Protein AF-A0A3A5APW9-F1 (afdb_monomer_lite)

pLDDT: mean 85.16, std 12.18, range [41.09, 98.25]

Secondary structure (DSSP, 8-state):
--HHHHHHHHHHHHH--SGGGTHHHHTTS---PPBP--HHHHHHHHHHHHHHHHHHHH--HHHHHHH--HHHHHH-SSHHHHHHHHHHH-HHHHHHHHHHHSS-HHHHHHHHHHHHHHHHHHHHHHHHHTTPPP---PPPS-SSPSSS-B-TTSPBPPGGGS-GGG--TTBPPPPPS---------GGGSS---SS-SHHHHHHHHHHHHHHHHSSS--HHHHHHHHHHHH-HHHHHHTS-TTTHHHHHHHHHHH-STTT--SSPP-HHHHHHHHHHTTSEEE-TTSTT--EEE-TTHHHHHHTS-SS-HHHHHHHHHHHHHHHHHTT-GGGS-HHHHHHHHHHHHHHHHTT---

Foldseek 3Di:
DDPCLVLCLLVQLVPQAQCVVQVVQPVPPFGFFHWHDDPVVNLLSVLLVLLVVLCVPCPAFVCNVVVPDPVRCVQPVGSLSVLLVVLVVPVVQQVVCCVVPVGSVSSVSSSVSNVLQNVLVVQCVVCVVVVHHRDDDRDRPDVVDGHADADPVSHHDHPVPDDPVPDDPRGDDPPDPDDDDPPPPPVVVVPDQQPVNALQRLVLLLLLLLLQVVDDWAFLLLSVQLSVCLLDVVLLVLLDDPVCNVVLVVLVVQLDDNSHPDPDDDPSVSSVVVCVVVQQWDFDPVDLSRTIHGGPCVVVSSVVGRDSSNVSSVSSNSSSVSLVVCVVPVPPPPPVNVVSNVVSVVVCVVVVHDD

Radius of gyration: 37.2 Å; chains: 1; bounding box: 75×50×99 Å

Structure (mmCIF, N/CA/C/O backbone):
data_AF-A0A3A5APW9-F1
#
_entry.id   AF-A0A3A5APW9-F1
#
loop_
_atom_site.group_PDB
_atom_site.id
_atom_site.type_symbol
_atom_site.label_atom_id
_atom_site.label_alt_id
_atom_site.label_comp_id
_atom_site.label_asym_id
_atom_site.label_entity_id
_atom_site.label_seq_id
_atom_site.pdbx_PDB_ins_code
_atom_site.Cartn_x
_atom_site.Cartn_y
_atom_site.Cartn_z
_atom_site.occupancy
_atom_site.B_iso_or_equiv
_atom_site.auth_seq_id
_atom_site.auth_comp_id
_atom_site.auth_asym_id
_atom_site.auth_atom_id
_atom_site.pdbx_PDB_model_num
ATOM 1 N N . MET A 1 1 ? 8.559 8.684 -31.748 1.00 73.25 1 MET A N 1
ATOM 2 C CA . MET A 1 1 ? 8.177 8.313 -30.384 1.00 73.25 1 MET A CA 1
ATOM 3 C C . MET A 1 1 ? 9.389 8.502 -29.499 1.00 73.25 1 MET A C 1
ATOM 5 O O . MET A 1 1 ? 10.428 7.916 -29.794 1.00 73.25 1 MET A O 1
ATOM 9 N N . SER A 1 2 ? 9.288 9.387 -28.516 1.00 85.31 2 SER A N 1
ATOM 10 C CA . SER A 1 2 ? 10.307 9.591 -27.487 1.00 85.31 2 SER A CA 1
ATOM 11 C C . SER A 1 2 ? 10.282 8.444 -26.469 1.00 85.31 2 SER A C 1
ATOM 13 O O . SER A 1 2 ? 9.340 7.648 -26.428 1.00 85.31 2 SER A O 1
ATOM 15 N N . ILE A 1 3 ? 11.311 8.355 -25.623 1.00 87.56 3 ILE A N 1
ATOM 16 C CA . ILE A 1 3 ? 11.321 7.373 -24.533 1.00 87.56 3 ILE A CA 1
ATOM 17 C C . ILE A 1 3 ? 10.226 7.642 -23.497 1.00 87.56 3 ILE A C 1
ATOM 19 O O . ILE A 1 3 ? 9.647 6.711 -22.947 1.00 87.56 3 ILE A O 1
ATOM 23 N N . GLU A 1 4 ? 9.907 8.917 -23.275 1.00 88.62 4 GLU A N 1
ATOM 24 C CA . GLU A 1 4 ? 8.836 9.343 -22.380 1.00 88.62 4 GLU A CA 1
ATOM 25 C C . GLU A 1 4 ? 7.480 8.841 -22.879 1.00 88.62 4 GLU A C 1
ATOM 27 O O . GLU A 1 4 ? 6.765 8.188 -22.127 1.00 88.62 4 GLU A O 1
ATOM 32 N N . GLU A 1 5 ? 7.170 9.045 -24.162 1.00 86.75 5 GLU A N 1
ATOM 33 C CA . GLU A 1 5 ? 5.93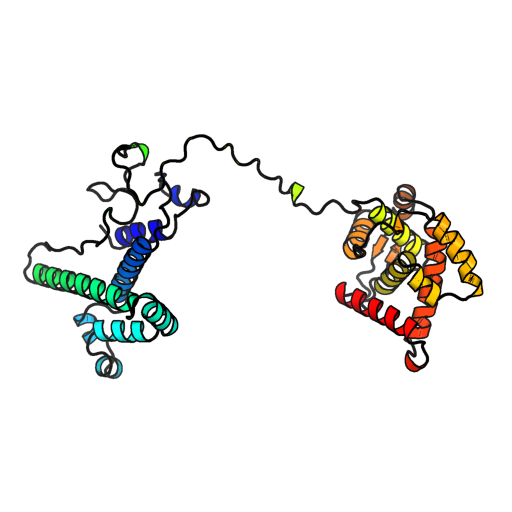8 8.554 -24.793 1.00 86.75 5 GLU A CA 1
ATOM 34 C C . GLU A 1 5 ? 5.848 7.018 -24.743 1.00 86.75 5 GLU A C 1
ATOM 36 O O . GLU A 1 5 ? 4.797 6.454 -24.426 1.00 86.75 5 GLU A O 1
ATOM 41 N N . TRP A 1 6 ? 6.967 6.330 -24.999 1.00 90.75 6 TRP A N 1
ATOM 42 C CA . TRP A 1 6 ? 7.041 4.866 -24.971 1.00 90.75 6 TRP A CA 1
ATOM 43 C C . TRP A 1 6 ? 6.805 4.290 -23.565 1.00 90.75 6 TRP A C 1
ATOM 45 O O . TRP A 1 6 ? 6.082 3.295 -23.417 1.00 90.75 6 TRP A O 1
ATOM 55 N N . CYS A 1 7 ? 7.382 4.922 -22.536 1.00 93.19 7 CYS A N 1
ATOM 56 C CA . CYS A 1 7 ? 7.172 4.574 -21.131 1.00 93.19 7 CYS A CA 1
ATOM 57 C C . CYS A 1 7 ? 5.752 4.920 -20.680 1.00 93.19 7 CYS A C 1
ATOM 59 O O . CYS A 1 7 ? 5.107 4.107 -20.018 1.00 93.19 7 CYS A O 1
ATOM 61 N N . PHE A 1 8 ? 5.248 6.096 -21.063 1.00 89.94 8 PHE A N 1
ATOM 62 C CA . PHE A 1 8 ? 3.918 6.573 -20.700 1.00 89.94 8 PHE A CA 1
ATOM 63 C C . PHE A 1 8 ? 2.839 5.578 -21.125 1.00 89.94 8 PHE A C 1
ATOM 65 O O . PHE A 1 8 ? 2.014 5.196 -20.297 1.00 89.94 8 PHE A O 1
ATOM 72 N N . ALA A 1 9 ? 2.881 5.089 -22.368 1.00 90.31 9 ALA A N 1
ATOM 73 C CA . ALA A 1 9 ? 1.918 4.112 -22.875 1.00 90.31 9 ALA A CA 1
ATOM 74 C C . ALA A 1 9 ? 1.864 2.831 -22.014 1.00 90.31 9 ALA A C 1
ATOM 76 O O . ALA A 1 9 ? 0.789 2.361 -21.641 1.00 90.31 9 ALA A O 1
ATOM 77 N N . ARG A 1 10 ? 3.032 2.302 -21.633 1.00 94.56 10 ARG A N 1
ATOM 78 C CA . ARG A 1 10 ? 3.179 1.068 -20.842 1.00 94.56 10 ARG A CA 1
ATOM 79 C C . ARG A 1 10 ? 2.783 1.247 -19.384 1.00 94.56 10 ARG A C 1
ATOM 81 O O . ARG A 1 10 ? 2.035 0.439 -18.842 1.00 94.56 10 ARG A O 1
ATOM 88 N N . VAL A 1 11 ? 3.274 2.306 -18.747 1.00 93.62 11 VAL A N 1
ATOM 89 C CA . VAL A 1 11 ? 2.984 2.602 -17.339 1.00 93.62 11 VAL A CA 1
ATOM 90 C C . VAL A 1 11 ? 1.506 2.930 -17.160 1.00 93.62 11 VAL A C 1
ATOM 92 O O . VAL A 1 11 ? 0.882 2.419 -16.233 1.00 93.62 11 VAL A O 1
ATOM 95 N N . THR A 1 12 ? 0.927 3.710 -18.073 1.00 90.50 12 THR A N 1
ATOM 96 C CA . THR A 1 12 ? -0.500 4.052 -18.043 1.00 90.50 12 THR A CA 1
ATOM 97 C C . THR A 1 12 ? -1.359 2.799 -18.118 1.00 90.50 12 THR A C 1
ATOM 99 O O . THR A 1 12 ? -2.262 2.640 -17.302 1.00 90.50 12 THR A O 1
ATOM 102 N N . GLU A 1 13 ? -1.035 1.859 -19.006 1.00 92.75 13 GLU A N 1
ATOM 103 C CA . GLU A 1 13 ? -1.742 0.581 -19.072 1.00 92.75 13 GLU A CA 1
ATOM 104 C C . GLU A 1 13 ? -1.571 -0.273 -17.802 1.00 92.75 13 GLU A C 1
ATOM 106 O O . GLU A 1 13 ? -2.507 -0.936 -17.346 1.00 92.75 13 GLU A O 1
ATOM 111 N N . LEU A 1 14 ? -0.392 -0.238 -17.176 1.00 94.38 14 LEU A N 1
ATOM 112 C CA . LEU A 1 14 ? -0.162 -0.971 -15.934 1.00 94.38 14 LEU A CA 1
ATOM 113 C C . LEU A 1 14 ? -0.922 -0.389 -14.734 1.00 94.38 14 LEU A C 1
ATOM 115 O O . LEU A 1 14 ? -1.278 -1.153 -13.830 1.00 94.38 14 LEU A O 1
ATOM 119 N N . VAL A 1 15 ? -1.151 0.923 -14.708 1.00 91.31 15 VAL A N 1
ATOM 120 C CA . VAL A 1 15 ? -1.722 1.642 -13.560 1.00 91.31 15 VAL A CA 1
ATOM 121 C C . VAL A 1 15 ? -3.230 1.844 -13.707 1.00 91.31 15 VAL A C 1
ATOM 123 O O . VAL A 1 15 ? -3.984 1.564 -12.775 1.00 91.31 15 VAL A O 1
ATOM 126 N N . PHE A 1 16 ? -3.694 2.295 -14.870 1.00 89.75 16 PHE A N 1
ATOM 127 C CA . PHE A 1 16 ? -5.075 2.720 -15.072 1.00 89.75 16 PHE A CA 1
ATOM 128 C C . PHE A 1 16 ? -5.990 1.539 -15.420 1.00 89.75 16 PHE A C 1
ATOM 130 O O . PHE A 1 16 ? -6.363 1.341 -16.569 1.00 89.75 16 PHE A O 1
ATOM 137 N N . THR A 1 17 ? -6.343 0.727 -14.422 1.00 89.44 17 THR A N 1
ATOM 138 C CA . THR A 1 17 ? -7.064 -0.550 -14.634 1.00 89.44 17 THR A CA 1
ATOM 139 C C . THR A 1 17 ? -8.537 -0.540 -14.228 1.00 89.44 17 THR A C 1
ATOM 141 O O . THR A 1 17 ? -9.247 -1.518 -14.447 1.00 89.44 17 THR A O 1
ATOM 144 N N . ALA A 1 18 ? -9.027 0.561 -13.658 1.00 86.25 18 ALA A N 1
ATOM 145 C CA . ALA A 1 18 ? -10.414 0.673 -13.228 1.00 86.25 18 ALA A CA 1
ATOM 146 C C . ALA A 1 18 ? -10.928 2.124 -13.279 1.00 86.25 18 ALA A C 1
ATOM 148 O O . ALA A 1 18 ? -10.161 3.087 -13.282 1.00 86.25 18 ALA A O 1
ATOM 149 N N . TRP A 1 19 ? -12.254 2.268 -13.375 1.00 79.38 19 TRP A N 1
ATOM 150 C CA . TRP A 1 19 ? -12.946 3.552 -13.565 1.00 79.38 19 TRP A CA 1
ATOM 151 C C . TRP A 1 19 ? -12.954 4.443 -12.316 1.00 79.38 19 TRP A C 1
ATOM 153 O O . TRP A 1 19 ? -13.210 5.632 -12.402 1.00 79.38 19 TRP A O 1
ATOM 163 N N . ASP A 1 20 ? -12.697 3.900 -11.137 1.00 74.38 20 ASP A N 1
ATOM 164 C CA . ASP A 1 20 ? -12.470 4.664 -9.905 1.00 74.38 20 ASP A CA 1
ATOM 165 C C . ASP A 1 20 ? -11.191 5.523 -9.965 1.00 74.38 20 ASP A C 1
ATOM 167 O O . ASP A 1 20 ? -11.086 6.527 -9.259 1.00 74.38 20 ASP A O 1
ATOM 171 N N . HIS A 1 21 ? -10.271 5.211 -10.882 1.00 68.12 21 HIS A N 1
ATOM 172 C CA . HIS A 1 21 ? -9.102 6.029 -11.204 1.00 68.12 21 HIS A CA 1
ATOM 173 C C . HIS A 1 21 ? -9.353 7.078 -12.299 1.00 68.12 21 HIS A C 1
ATOM 175 O O . HIS A 1 21 ? -8.393 7.638 -12.811 1.00 68.12 21 HIS A O 1
ATOM 181 N N . ASP A 1 22 ? -10.602 7.387 -12.667 1.00 64.88 22 ASP A N 1
ATOM 182 C CA . ASP A 1 22 ? -10.930 8.228 -13.836 1.00 64.88 22 ASP A CA 1
ATOM 183 C C . ASP A 1 22 ? -10.228 9.597 -13.857 1.00 64.88 22 ASP A C 1
ATOM 185 O O . ASP A 1 22 ? -9.842 10.085 -14.912 1.00 64.88 22 ASP A O 1
ATOM 189 N N . ARG A 1 23 ? -9.933 10.199 -12.696 1.00 66.31 23 ARG A N 1
ATOM 190 C CA . ARG A 1 23 ? -9.143 11.448 -12.639 1.00 66.31 23 ARG A CA 1
ATOM 191 C C . ARG A 1 23 ? -7.757 11.323 -13.290 1.00 66.31 23 ARG A C 1
ATOM 193 O O . ARG A 1 23 ? -7.228 12.323 -13.755 1.00 66.31 23 ARG A O 1
ATOM 200 N N . PHE A 1 24 ? -7.199 10.116 -13.348 1.00 64.75 24 PHE A N 1
ATOM 201 C CA . PHE A 1 24 ? -5.917 9.802 -13.978 1.00 64.75 24 PHE A CA 1
ATOM 202 C C . PHE A 1 24 ? -5.948 9.948 -15.509 1.00 64.75 24 PHE A C 1
ATOM 204 O O . PHE A 1 24 ? -4.916 10.228 -16.106 1.00 64.75 24 PHE A O 1
ATOM 211 N N . SER A 1 25 ? -7.115 9.796 -16.147 1.00 65.00 25 SER A N 1
ATOM 212 C CA . SER A 1 25 ? -7.286 9.975 -17.599 1.00 65.00 25 SER A CA 1
ATOM 213 C C . SER A 1 25 ? -7.627 11.418 -17.996 1.00 65.00 25 SER A C 1
ATOM 215 O O . SER A 1 25 ? -7.669 11.731 -19.178 1.00 65.00 25 SER A O 1
ATOM 217 N N . HIS A 1 26 ? -7.883 12.311 -17.033 1.00 61.22 26 HIS A N 1
ATOM 218 C CA . HIS A 1 26 ? -8.349 13.679 -17.300 1.00 61.22 26 HIS A CA 1
ATOM 219 C C . HIS A 1 26 ? -7.226 14.729 -17.360 1.00 61.22 26 HIS A C 1
ATOM 221 O O . HIS A 1 26 ? -7.456 15.833 -17.867 1.00 61.22 26 HIS A O 1
ATOM 227 N N . ASP A 1 27 ? -6.017 14.401 -16.896 1.00 50.06 27 ASP A N 1
ATOM 228 C CA . ASP A 1 27 ? -4.835 15.263 -17.025 1.00 50.06 27 ASP A CA 1
ATOM 229 C C . ASP A 1 27 ? -4.338 15.245 -18.483 1.00 50.06 27 ASP A C 1
ATOM 231 O O . ASP A 1 27 ? -3.489 14.448 -18.872 1.00 50.06 27 ASP A O 1
ATOM 235 N N . GLY A 1 28 ? -4.920 16.107 -19.324 1.00 49.28 28 GLY A N 1
ATOM 236 C CA . GLY A 1 28 ? -4.526 16.258 -20.734 1.00 49.28 28 GLY A CA 1
ATOM 237 C C . GLY A 1 28 ? -5.663 16.506 -21.729 1.00 49.28 28 GLY A C 1
ATOM 238 O O . GLY A 1 28 ? -5.397 16.656 -22.917 1.00 49.28 28 GLY A O 1
ATOM 239 N N . GLY A 1 29 ? -6.923 16.570 -21.279 1.00 52.12 29 GLY A N 1
ATOM 240 C CA . GLY A 1 29 ? -8.072 16.928 -22.129 1.00 52.12 29 GLY A CA 1
ATOM 241 C C . GLY A 1 29 ? -8.637 15.797 -22.999 1.00 52.12 29 GLY A C 1
ATOM 242 O O . GLY A 1 29 ? -9.650 16.000 -23.662 1.00 52.12 29 GLY A O 1
ATOM 243 N N . ASN A 1 30 ? -8.045 14.604 -22.949 1.00 57.06 30 ASN A N 1
ATOM 244 C CA . ASN A 1 30 ? -8.506 13.414 -23.658 1.00 57.06 30 ASN A CA 1
ATOM 245 C C . ASN A 1 30 ? -8.886 12.345 -22.627 1.00 57.06 30 ASN A C 1
ATOM 247 O O . ASN A 1 30 ? -8.004 11.782 -22.003 1.00 57.06 30 ASN A O 1
ATOM 251 N N . SER A 1 31 ? -10.176 12.054 -22.443 1.00 69.44 31 SER A N 1
ATOM 252 C CA . SER A 1 31 ? -10.615 10.945 -21.582 1.00 69.44 31 SER A CA 1
ATOM 253 C C . SER A 1 31 ? -10.621 9.640 -22.384 1.00 69.44 31 SER A C 1
ATOM 255 O O . SER A 1 31 ? -11.221 9.566 -23.461 1.00 69.44 31 SER A O 1
ATOM 257 N N . TRP A 1 32 ? -9.956 8.607 -21.869 1.00 76.06 32 TRP A N 1
ATOM 258 C CA . TRP A 1 32 ? -10.000 7.241 -22.400 1.00 76.06 32 TRP A CA 1
ATOM 259 C C . TRP A 1 32 ? -10.376 6.242 -21.291 1.00 76.06 32 TRP A C 1
ATOM 261 O O . TRP A 1 32 ? -10.183 6.550 -20.113 1.00 76.06 32 TRP A O 1
ATOM 271 N N . PRO A 1 33 ? -10.924 5.056 -21.627 1.00 85.69 33 PRO A N 1
ATOM 272 C CA . PRO A 1 33 ? -11.315 4.052 -20.636 1.00 85.69 33 PRO A CA 1
ATOM 273 C C . PRO A 1 33 ? -10.115 3.383 -19.953 1.00 85.69 33 PRO A C 1
ATOM 275 O O . PRO A 1 33 ? -9.021 3.358 -20.526 1.00 85.69 33 PRO A O 1
ATOM 278 N N . PRO A 1 34 ? -10.315 2.785 -18.766 1.00 90.00 34 PRO A N 1
ATOM 279 C CA . PRO A 1 34 ? -9.298 1.971 -18.121 1.00 90.00 34 PRO A CA 1
ATOM 280 C C . PRO A 1 34 ? -8.965 0.718 -18.933 1.00 90.00 34 PRO A C 1
ATOM 282 O O . PRO A 1 34 ? -9.760 0.228 -19.740 1.00 90.00 34 PRO A O 1
ATOM 285 N N . PHE A 1 35 ? -7.791 0.164 -18.667 1.00 91.88 35 PHE A N 1
ATOM 286 C CA . PHE A 1 35 ? -7.285 -1.056 -19.277 1.00 91.88 35 PHE A CA 1
ATOM 287 C C . PHE A 1 35 ? -7.769 -2.296 -18.530 1.00 91.88 35 PHE A C 1
ATOM 289 O O . PHE A 1 35 ? -7.847 -2.316 -17.304 1.00 91.88 35 PHE A O 1
ATOM 296 N N . VAL A 1 36 ? -8.072 -3.353 -19.278 1.00 92.12 36 VAL A N 1
ATOM 297 C CA . VAL A 1 36 ? -8.483 -4.642 -18.723 1.00 92.12 36 VAL A CA 1
ATOM 298 C C . VAL A 1 36 ? -7.298 -5.290 -18.013 1.00 92.12 36 VAL A C 1
ATOM 300 O O . VAL A 1 36 ? -6.187 -5.354 -18.543 1.00 92.12 36 VAL A O 1
ATOM 303 N N . TRP A 1 37 ? -7.532 -5.819 -16.812 1.00 94.19 37 TRP A N 1
ATOM 304 C CA . TRP A 1 37 ? -6.516 -6.598 -16.113 1.00 94.19 37 TRP A CA 1
ATOM 305 C C . TRP A 1 37 ? -6.253 -7.935 -16.822 1.00 94.19 37 TRP A C 1
ATOM 307 O O . TRP A 1 37 ? -7.052 -8.866 -16.734 1.00 94.19 37 TRP A O 1
ATOM 317 N N . ASP A 1 38 ? -5.091 -8.046 -17.465 1.00 95.31 38 ASP A N 1
ATOM 318 C CA . ASP A 1 38 ? -4.595 -9.270 -18.100 1.00 95.31 38 ASP A CA 1
ATOM 319 C C . ASP A 1 38 ? -3.192 -9.609 -17.569 1.00 95.31 38 ASP A C 1
ATOM 321 O O . ASP A 1 38 ? -2.237 -8.850 -17.736 1.00 95.31 38 ASP A O 1
ATOM 325 N N . GLY A 1 39 ? -3.055 -10.757 -16.901 1.00 95.25 39 GLY A N 1
ATOM 326 C CA . GLY A 1 39 ? -1.801 -11.154 -16.258 1.00 95.25 39 GLY A CA 1
ATOM 327 C C . GLY A 1 39 ? -0.641 -11.403 -17.229 1.00 95.25 39 GLY A C 1
ATOM 328 O O . GLY A 1 39 ? 0.499 -11.062 -16.905 1.00 95.25 39 GLY A O 1
ATOM 329 N N . GLU A 1 40 ? -0.912 -11.967 -18.406 1.00 94.75 40 GLU A N 1
ATOM 330 C CA . GLU A 1 40 ? 0.110 -12.307 -19.401 1.00 94.75 40 GLU A CA 1
ATOM 331 C C . GLU A 1 40 ? 0.569 -11.059 -20.154 1.00 94.75 40 GLU A C 1
ATOM 333 O O . GLU A 1 40 ? 1.770 -10.797 -20.270 1.00 94.75 40 GLU A O 1
ATOM 338 N N . ARG A 1 41 ? -0.381 -10.216 -20.560 1.00 96.31 41 ARG A N 1
ATOM 339 C CA . ARG A 1 41 ? -0.083 -8.924 -21.177 1.00 96.31 41 ARG A CA 1
ATOM 340 C C . ARG A 1 41 ? 0.729 -8.031 -20.244 1.00 96.31 41 ARG A C 1
ATOM 342 O O . ARG A 1 41 ? 1.770 -7.506 -20.632 1.00 96.31 41 ARG A O 1
ATOM 349 N N . ARG A 1 42 ? 0.322 -7.920 -18.976 1.00 96.88 42 ARG A N 1
ATOM 350 C CA . ARG A 1 42 ? 1.052 -7.142 -17.959 1.00 96.88 42 ARG A CA 1
ATOM 351 C C . ARG A 1 42 ? 2.427 -7.716 -17.639 1.00 96.88 42 ARG A C 1
ATOM 353 O O . ARG A 1 42 ? 3.317 -6.972 -17.231 1.00 96.88 42 ARG A O 1
ATOM 360 N N . PHE A 1 43 ? 2.606 -9.030 -17.748 1.00 96.94 43 PHE A N 1
ATOM 361 C CA . PHE A 1 43 ? 3.922 -9.651 -17.622 1.00 96.94 43 PHE A CA 1
ATOM 362 C C . PHE A 1 43 ? 4.859 -9.157 -18.730 1.00 96.94 43 PHE A C 1
ATOM 364 O O . PHE A 1 43 ? 5.937 -8.664 -18.411 1.00 96.94 43 PHE A O 1
ATOM 371 N N . LEU A 1 44 ? 4.418 -9.190 -19.991 1.00 97.62 44 LEU A N 1
ATOM 372 C CA . LEU A 1 44 ? 5.215 -8.704 -21.119 1.00 97.62 44 LEU A CA 1
ATOM 373 C C . LEU A 1 44 ? 5.496 -7.200 -21.031 1.00 97.62 44 LEU A C 1
ATOM 375 O O . LEU A 1 44 ? 6.641 -6.801 -21.204 1.00 97.62 44 LEU A O 1
ATOM 379 N N . ILE A 1 45 ? 4.503 -6.372 -20.682 1.00 97.75 45 ILE A N 1
ATOM 380 C CA . ILE A 1 45 ? 4.712 -4.920 -20.519 1.00 97.75 45 ILE A CA 1
ATOM 381 C C . ILE A 1 45 ? 5.790 -4.632 -19.467 1.00 97.75 45 ILE A C 1
ATOM 383 O O . ILE A 1 45 ? 6.653 -3.783 -19.682 1.00 97.75 45 ILE A O 1
ATOM 387 N N . ARG A 1 46 ? 5.760 -5.338 -18.329 1.00 97.88 46 ARG A N 1
ATOM 388 C CA . ARG A 1 46 ? 6.784 -5.184 -17.286 1.00 97.88 46 ARG A CA 1
ATOM 389 C C . ARG A 1 46 ? 8.150 -5.669 -17.754 1.00 97.88 46 ARG A C 1
ATOM 391 O O . ARG A 1 46 ? 9.119 -4.962 -17.528 1.00 97.88 46 ARG A O 1
ATOM 398 N N . ALA A 1 47 ? 8.215 -6.805 -18.448 1.00 97.94 47 ALA A N 1
ATOM 399 C CA . ALA A 1 47 ? 9.474 -7.315 -18.979 1.00 97.94 47 ALA A CA 1
ATOM 400 C C . ALA A 1 47 ? 10.108 -6.346 -19.994 1.00 97.94 47 ALA A C 1
ATOM 402 O O . ALA A 1 47 ? 11.315 -6.124 -19.949 1.00 97.94 47 ALA A O 1
ATOM 403 N N . GLU A 1 48 ? 9.299 -5.714 -20.855 1.00 97.88 48 GLU A N 1
ATOM 404 C CA . GLU A 1 48 ? 9.766 -4.658 -21.760 1.00 97.88 48 GLU A CA 1
ATOM 405 C C . GLU A 1 48 ? 10.298 -3.441 -21.002 1.00 97.88 48 GLU A C 1
ATOM 407 O O . GLU A 1 48 ? 11.364 -2.932 -21.342 1.00 97.88 48 GLU A O 1
ATOM 412 N N . LEU A 1 49 ? 9.577 -2.978 -19.974 1.00 98.12 49 LEU A N 1
ATOM 413 C CA . LEU A 1 49 ? 10.026 -1.865 -19.136 1.00 98.12 49 LEU A CA 1
ATOM 414 C C . LEU A 1 49 ? 11.344 -2.204 -18.433 1.00 98.12 49 LEU A C 1
ATOM 416 O O . LEU A 1 49 ? 12.287 -1.426 -18.535 1.00 98.12 49 L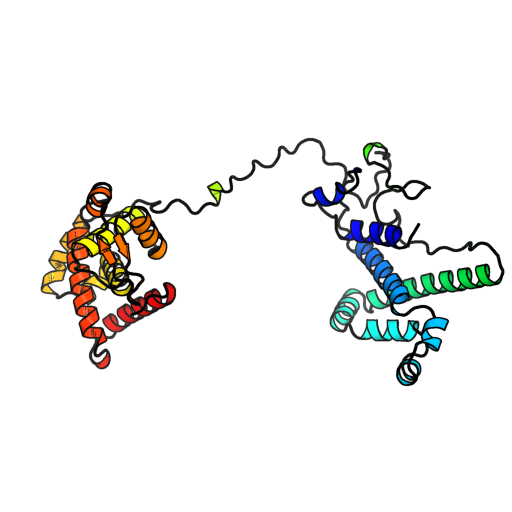EU A O 1
ATOM 420 N N . ASP A 1 50 ? 11.435 -3.355 -17.768 1.00 97.94 50 ASP A N 1
ATOM 421 C CA . ASP A 1 50 ? 12.640 -3.782 -17.051 1.00 97.94 50 ASP A CA 1
ATOM 422 C C . ASP A 1 50 ? 13.850 -3.849 -17.997 1.00 97.94 50 ASP A C 1
ATOM 424 O O . ASP A 1 50 ? 14.904 -3.287 -17.693 1.00 97.94 50 ASP A O 1
ATOM 428 N N . ALA A 1 51 ? 13.690 -4.453 -19.181 1.00 97.81 51 ALA A N 1
ATOM 429 C CA . ALA A 1 51 ? 14.731 -4.505 -20.209 1.00 97.81 51 ALA A CA 1
ATOM 430 C C . ALA A 1 51 ? 15.175 -3.105 -20.672 1.00 97.81 51 ALA A C 1
ATOM 432 O O . ALA A 1 51 ? 16.376 -2.824 -20.730 1.00 97.81 51 ALA A O 1
ATOM 433 N N . ALA A 1 52 ? 14.225 -2.205 -20.942 1.00 96.50 52 ALA A N 1
ATOM 434 C CA . ALA A 1 52 ? 14.529 -0.829 -21.327 1.00 96.50 52 ALA A CA 1
ATOM 435 C C . ALA A 1 52 ? 15.262 -0.073 -20.206 1.00 96.50 52 ALA A C 1
ATOM 437 O O . ALA A 1 52 ? 16.259 0.600 -20.463 1.00 96.50 52 ALA A O 1
ATOM 438 N N . PHE A 1 53 ? 14.828 -0.219 -18.951 1.00 97.31 53 PHE A N 1
ATOM 439 C CA . PHE A 1 53 ? 15.490 0.410 -17.808 1.00 97.31 53 PHE A CA 1
ATOM 440 C C . PHE A 1 53 ? 16.905 -0.127 -17.589 1.00 97.31 53 PHE A C 1
ATOM 442 O O . PHE A 1 53 ? 17.792 0.660 -17.263 1.00 97.31 53 PHE A O 1
ATOM 449 N N . PHE A 1 54 ? 17.168 -1.416 -17.821 1.00 97.56 54 PHE A N 1
ATOM 450 C CA . PHE A 1 54 ? 18.537 -1.935 -17.779 1.00 97.56 54 PHE A CA 1
ATOM 451 C C . PHE A 1 54 ? 19.451 -1.247 -18.798 1.00 97.56 54 PHE A C 1
ATOM 453 O O . PHE A 1 54 ? 20.566 -0.872 -18.437 1.00 97.56 54 PHE A O 1
ATOM 460 N N . HIS A 1 55 ? 18.981 -1.018 -20.028 1.00 95.69 55 HIS A N 1
ATOM 461 C CA . HIS A 1 55 ? 19.731 -0.242 -21.025 1.00 95.69 55 HIS A CA 1
ATOM 462 C C . HIS A 1 55 ? 19.969 1.202 -20.572 1.00 95.69 55 HIS A C 1
ATOM 464 O O . HIS A 1 55 ? 21.079 1.709 -20.705 1.00 95.69 55 HIS A O 1
ATOM 470 N N . LEU A 1 56 ? 18.967 1.852 -19.973 1.00 94.56 56 LEU A N 1
ATOM 471 C CA . LEU A 1 56 ? 19.107 3.228 -19.478 1.00 94.56 56 LEU A CA 1
ATOM 472 C C . LEU A 1 56 ? 20.072 3.360 -18.298 1.00 94.56 56 LEU A C 1
ATOM 474 O O . LEU A 1 56 ? 20.794 4.350 -18.209 1.00 94.56 56 LEU A O 1
ATOM 478 N N . TYR A 1 57 ? 20.072 2.394 -17.379 1.00 94.69 57 TYR A N 1
ATOM 479 C CA . TYR A 1 57 ? 20.904 2.454 -16.178 1.00 94.69 57 TYR A CA 1
ATOM 480 C C . TYR A 1 57 ? 22.334 1.982 -16.416 1.00 94.69 57 TYR A C 1
ATOM 482 O O . TYR A 1 57 ? 23.262 2.561 -15.852 1.00 94.69 57 TYR A O 1
ATOM 490 N N . LEU A 1 58 ? 22.516 0.919 -17.200 1.00 94.62 58 LEU A N 1
ATOM 491 C CA . LEU A 1 58 ? 23.831 0.319 -17.428 1.00 94.62 58 LEU A CA 1
ATOM 492 C C . LEU A 1 58 ? 24.528 0.901 -18.666 1.00 94.62 58 LEU A C 1
ATOM 494 O O . LEU A 1 58 ? 25.746 0.792 -18.776 1.00 94.62 58 LEU A O 1
ATOM 498 N N . GLY A 1 59 ? 23.785 1.559 -19.558 1.00 91.94 59 GLY A N 1
ATOM 499 C CA . GLY A 1 59 ? 24.313 2.103 -20.803 1.00 91.94 59 GLY A CA 1
ATOM 500 C C . GLY A 1 59 ? 24.649 1.019 -21.826 1.00 91.94 59 GLY A C 1
ATOM 501 O O . GLY A 1 59 ? 24.365 -0.170 -21.647 1.00 91.94 59 GLY A O 1
ATOM 502 N N . ASN A 1 60 ? 25.260 1.447 -22.929 1.00 89.88 60 ASN A N 1
ATOM 503 C CA . ASN A 1 60 ? 25.722 0.538 -23.978 1.00 89.88 60 ASN A CA 1
ATOM 504 C C . ASN A 1 60 ? 27.107 -0.059 -23.656 1.00 89.88 60 ASN A C 1
ATOM 506 O O . ASN A 1 60 ? 27.771 0.334 -22.696 1.00 89.88 60 ASN A O 1
ATOM 510 N N . GLU A 1 61 ? 27.567 -1.012 -24.472 1.00 89.88 61 GLU A N 1
ATOM 511 C CA . GLU A 1 61 ? 28.854 -1.681 -24.239 1.00 89.88 61 GLU A CA 1
ATOM 512 C C . GLU A 1 61 ? 30.041 -0.713 -24.199 1.00 89.88 61 GLU A C 1
ATOM 514 O O . GLU A 1 61 ? 30.929 -0.883 -23.366 1.00 89.88 61 GLU A O 1
ATOM 519 N N . GLN A 1 62 ? 30.057 0.313 -25.052 1.00 89.31 62 GLN A N 1
ATOM 520 C CA . GLN A 1 62 ? 31.142 1.291 -25.079 1.00 89.31 62 GLN A CA 1
ATOM 521 C C . GLN A 1 62 ? 31.182 2.096 -23.775 1.00 89.31 62 GLN A C 1
ATOM 523 O O . GLN A 1 62 ? 32.224 2.170 -23.125 1.00 89.31 62 GLN A O 1
ATOM 528 N N . GLU A 1 63 ? 30.044 2.647 -23.355 1.00 91.00 63 GLU A N 1
ATOM 529 C CA . GLU A 1 63 ? 29.945 3.402 -22.106 1.00 91.00 63 GLU A CA 1
ATOM 530 C C . GLU A 1 63 ? 30.281 2.544 -20.884 1.00 91.00 63 GLU A C 1
ATOM 532 O O . GLU A 1 63 ? 30.908 3.037 -19.944 1.00 91.00 63 GLU A O 1
ATOM 537 N N . TRP A 1 64 ? 29.904 1.262 -20.907 1.00 94.44 64 TRP A N 1
ATOM 538 C CA . TRP A 1 64 ? 30.236 0.299 -19.860 1.00 94.44 64 TRP A CA 1
ATOM 539 C C . TRP A 1 64 ? 31.749 0.106 -19.725 1.00 94.44 64 TRP A C 1
ATOM 541 O O . TRP A 1 64 ? 32.274 0.172 -18.613 1.00 94.44 64 TRP A O 1
ATOM 551 N N . GLN A 1 65 ? 32.464 -0.078 -20.843 1.00 93.56 65 GLN A N 1
ATOM 552 C CA . GLN A 1 65 ? 33.927 -0.215 -20.831 1.00 93.56 65 GLN A CA 1
ATOM 553 C C . GLN A 1 65 ? 34.633 1.079 -20.415 1.00 93.56 65 GLN A C 1
ATOM 555 O O . GLN A 1 65 ? 35.643 1.032 -19.717 1.00 93.56 65 GLN A O 1
ATOM 560 N N . GLU A 1 66 ? 34.121 2.234 -20.843 1.00 93.62 66 GLU A N 1
ATOM 561 C CA . GLU A 1 66 ? 34.733 3.533 -20.553 1.00 93.62 66 GLU A CA 1
ATOM 562 C C . GLU A 1 66 ? 34.545 3.961 -19.090 1.00 93.62 66 GLU A C 1
ATOM 564 O O . GLU A 1 66 ? 35.468 4.507 -18.482 1.00 93.62 66 GLU A O 1
ATOM 569 N N . LYS A 1 67 ? 33.355 3.730 -18.519 1.00 93.19 67 LYS A N 1
ATOM 570 C CA . LYS A 1 67 ? 32.983 4.198 -17.172 1.00 93.19 67 LYS A CA 1
ATOM 571 C C . LYS A 1 67 ? 33.186 3.133 -16.084 1.00 93.19 67 LYS A C 1
ATOM 573 O O . LYS A 1 67 ? 33.213 3.478 -14.901 1.00 93.19 67 LYS A O 1
ATOM 578 N N . GLY A 1 68 ? 33.306 1.855 -16.450 1.00 90.75 68 GLY A N 1
ATOM 579 C CA . GLY A 1 68 ? 33.417 0.733 -15.516 1.00 90.75 68 GLY A CA 1
ATOM 580 C C . GLY A 1 68 ? 34.747 0.692 -14.756 1.00 90.75 68 GLY A C 1
ATOM 581 O O . GLY A 1 68 ? 35.820 0.906 -15.321 1.00 90.75 68 GLY A O 1
ATOM 582 N N . SER A 1 69 ? 34.704 0.376 -13.456 1.00 93.94 69 SER A N 1
ATOM 583 C CA . SER A 1 69 ? 35.931 0.122 -12.689 1.00 93.94 69 SER A CA 1
ATOM 584 C C . SER A 1 69 ? 36.570 -1.210 -13.095 1.00 93.94 69 SER A C 1
ATOM 586 O O . SER A 1 69 ? 35.893 -2.123 -13.572 1.00 93.94 69 SER A O 1
ATOM 588 N N . LYS A 1 70 ? 37.879 -1.362 -12.859 1.00 94.12 70 LYS A N 1
ATOM 589 C CA . LYS A 1 70 ? 38.607 -2.601 -13.188 1.00 94.12 70 LYS A CA 1
ATOM 590 C C . LYS A 1 70 ? 38.009 -3.823 -12.494 1.00 94.12 70 LYS A C 1
ATOM 592 O O . LYS A 1 70 ? 37.952 -4.896 -13.082 1.00 94.12 70 LYS A O 1
ATOM 597 N N . GLU A 1 71 ? 37.562 -3.655 -11.254 1.00 94.50 71 GLU A N 1
ATOM 598 C CA . GLU A 1 71 ? 36.936 -4.712 -10.466 1.00 94.50 71 GLU A CA 1
ATOM 599 C C . GLU A 1 71 ? 35.569 -5.087 -11.043 1.00 94.50 71 GLU A C 1
ATOM 601 O O . GLU A 1 71 ? 35.284 -6.271 -11.194 1.00 94.50 71 GLU A O 1
ATOM 606 N N . LEU A 1 72 ? 34.744 -4.100 -11.414 1.00 93.75 72 LEU A N 1
ATOM 607 C CA . LEU A 1 72 ? 33.425 -4.341 -12.001 1.00 93.75 72 LEU A CA 1
ATOM 608 C C . LEU A 1 72 ? 33.543 -5.105 -13.323 1.00 93.75 72 LEU A C 1
ATOM 610 O O . LEU A 1 72 ? 32.869 -6.115 -13.506 1.00 93.75 72 LEU A O 1
ATOM 614 N N . LEU A 1 73 ? 34.438 -4.661 -14.209 1.00 95.00 73 LEU A N 1
ATOM 615 C CA . LEU A 1 73 ? 34.656 -5.272 -15.522 1.00 95.00 73 LEU A CA 1
ATOM 616 C C . LEU A 1 73 ? 35.246 -6.688 -15.427 1.00 95.00 73 LEU A C 1
ATOM 618 O O . LEU A 1 73 ? 34.992 -7.514 -16.300 1.00 95.00 73 LEU A O 1
ATOM 622 N N . ALA A 1 74 ? 35.994 -6.994 -14.361 1.00 95.12 74 ALA A N 1
ATOM 623 C CA . ALA A 1 74 ? 36.504 -8.343 -14.115 1.00 95.12 74 ALA A CA 1
ATOM 624 C C . ALA A 1 74 ? 35.385 -9.347 -13.787 1.00 95.12 74 ALA A C 1
ATOM 626 O O . ALA A 1 74 ? 35.483 -10.511 -14.174 1.00 95.12 74 ALA A O 1
ATOM 627 N N . TYR A 1 75 ? 34.331 -8.908 -13.089 1.00 94.25 75 TYR A N 1
ATOM 628 C CA . T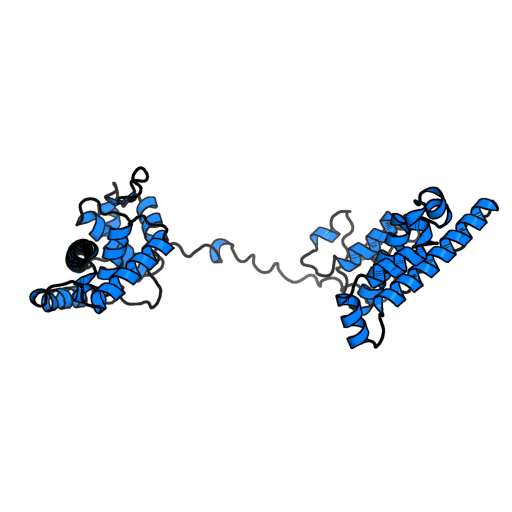YR A 1 75 ? 33.165 -9.745 -12.781 1.00 94.25 75 TYR A CA 1
ATOM 629 C C . TYR A 1 75 ? 32.103 -9.714 -13.885 1.00 94.25 75 TYR A C 1
ATOM 631 O O . TYR A 1 75 ? 31.468 -10.733 -14.149 1.00 94.25 75 TYR A O 1
ATOM 639 N N . PHE A 1 76 ? 31.920 -8.566 -14.539 1.00 96.69 76 PHE A N 1
ATOM 640 C CA . PHE A 1 76 ? 30.892 -8.344 -15.553 1.00 96.69 76 PHE A CA 1
ATOM 641 C C . PHE A 1 76 ? 31.519 -7.744 -16.816 1.00 96.69 76 PHE A C 1
ATOM 643 O O . PHE A 1 76 ? 31.556 -6.518 -16.974 1.00 96.69 76 PHE A O 1
ATOM 650 N N . PRO A 1 77 ? 31.994 -8.601 -17.741 1.00 94.31 77 PRO A N 1
ATOM 651 C CA . PRO A 1 77 ? 32.661 -8.146 -18.957 1.00 94.31 77 PRO A CA 1
ATOM 652 C C . PRO A 1 77 ? 31.784 -7.257 -19.842 1.00 94.31 77 PRO A C 1
ATOM 654 O O . PRO A 1 77 ? 32.310 -6.409 -20.552 1.00 94.31 77 PRO A O 1
ATOM 657 N N . THR A 1 78 ? 30.459 -7.431 -19.804 1.00 95.44 78 THR A N 1
ATOM 658 C CA . THR A 1 78 ? 29.493 -6.617 -20.560 1.00 95.44 78 THR A CA 1
ATOM 659 C C . THR A 1 78 ? 28.313 -6.226 -19.664 1.00 95.44 78 THR A C 1
ATOM 661 O O . THR A 1 78 ? 28.043 -6.939 -18.686 1.00 95.44 78 THR A O 1
ATOM 664 N N . PRO A 1 79 ? 27.561 -5.154 -19.989 1.00 95.81 79 PRO A N 1
ATOM 665 C CA . PRO A 1 79 ? 26.365 -4.788 -19.226 1.00 95.81 79 PRO A CA 1
ATOM 666 C C . PRO A 1 79 ? 25.348 -5.937 -19.190 1.00 95.81 79 PRO A C 1
ATOM 668 O O . PRO A 1 79 ? 24.747 -6.200 -18.152 1.00 95.81 79 PRO A O 1
ATOM 671 N N . ARG A 1 80 ? 25.247 -6.727 -20.268 1.00 96.44 80 ARG A N 1
ATOM 672 C CA . ARG A 1 80 ? 24.397 -7.923 -20.338 1.00 96.44 80 ARG A CA 1
ATOM 673 C C . ARG A 1 80 ? 24.718 -8.986 -19.273 1.00 96.44 80 ARG A C 1
ATOM 675 O O . ARG A 1 80 ? 23.794 -9.628 -18.769 1.00 96.44 80 ARG A O 1
ATOM 682 N N . HIS A 1 81 ? 25.990 -9.162 -18.897 1.00 97.31 81 HIS A N 1
ATOM 683 C CA . HIS A 1 81 ? 26.378 -10.056 -17.792 1.00 97.31 81 HIS A CA 1
ATOM 684 C C . HIS A 1 81 ? 25.937 -9.498 -16.434 1.00 97.31 81 HIS A C 1
ATOM 686 O O . HIS A 1 81 ? 25.520 -10.257 -15.559 1.00 97.31 81 HIS A O 1
ATOM 692 N N . ALA A 1 82 ? 25.996 -8.175 -16.260 1.00 96.69 82 ALA A N 1
ATOM 693 C CA . ALA A 1 82 ? 25.498 -7.529 -15.051 1.00 96.69 82 ALA A CA 1
ATOM 694 C C . ALA A 1 82 ? 23.974 -7.688 -14.921 1.00 96.69 82 ALA A C 1
ATOM 696 O O . ALA A 1 82 ? 23.506 -8.044 -13.842 1.00 96.69 82 ALA A O 1
ATOM 697 N N . VAL A 1 83 ? 23.207 -7.517 -16.009 1.00 97.38 83 VAL A N 1
ATOM 698 C CA . VAL A 1 83 ? 21.750 -7.775 -16.016 1.00 97.38 83 VAL A CA 1
ATOM 699 C C . VAL A 1 83 ? 21.450 -9.211 -15.595 1.00 97.38 83 VAL A C 1
ATOM 701 O O . VAL A 1 83 ? 20.597 -9.445 -14.740 1.00 97.38 83 VAL A O 1
ATOM 704 N N . GLU A 1 84 ? 22.178 -10.178 -16.155 1.00 97.31 84 GLU A N 1
ATOM 705 C CA . GLU A 1 84 ? 21.985 -11.587 -15.825 1.00 97.31 84 GLU A CA 1
ATOM 706 C C . GLU A 1 84 ? 22.184 -11.871 -14.336 1.00 97.31 84 GLU A C 1
ATOM 708 O O . GLU A 1 84 ? 21.334 -12.498 -13.697 1.00 97.31 84 GLU A O 1
ATOM 713 N N . TYR A 1 85 ? 23.281 -11.353 -13.787 1.00 96.56 85 TYR A N 1
ATOM 714 C CA . TYR A 1 85 ? 23.595 -11.474 -12.374 1.00 96.56 85 TYR A CA 1
ATOM 715 C C . TYR A 1 85 ? 22.546 -10.789 -11.492 1.00 96.56 85 TYR A C 1
ATOM 717 O O . TYR A 1 85 ? 22.109 -11.376 -10.503 1.00 96.56 85 TYR A O 1
ATOM 725 N N . ILE A 1 86 ? 22.100 -9.579 -11.854 1.00 96.94 86 ILE A N 1
ATOM 726 C CA . ILE A 1 86 ? 21.046 -8.856 -11.129 1.00 96.94 86 ILE A CA 1
ATOM 727 C C . ILE A 1 86 ? 19.770 -9.696 -11.088 1.00 96.94 86 ILE A C 1
ATOM 729 O O . ILE A 1 86 ? 19.214 -9.897 -10.006 1.00 96.94 86 ILE A O 1
ATOM 733 N N . MET A 1 87 ? 19.345 -10.253 -12.225 1.00 97.12 87 MET A N 1
ATOM 734 C CA . MET A 1 87 ? 18.179 -11.136 -12.274 1.00 97.12 87 MET A CA 1
ATOM 735 C C . MET A 1 87 ? 18.350 -12.355 -11.366 1.00 97.12 87 MET A C 1
ATOM 737 O O . MET A 1 87 ? 17.407 -12.761 -10.685 1.00 97.12 87 MET A O 1
ATOM 741 N N . ASP A 1 88 ? 19.563 -12.900 -11.280 1.00 95.81 88 ASP A N 1
ATOM 742 C CA . ASP A 1 88 ? 19.844 -14.052 -10.433 1.00 95.81 88 ASP A CA 1
ATOM 743 C C . ASP A 1 88 ? 19.733 -13.772 -8.925 1.00 95.81 88 ASP A C 1
ATOM 745 O O . ASP A 1 88 ? 19.532 -14.720 -8.154 1.00 95.81 88 ASP A O 1
ATOM 749 N N . THR A 1 89 ? 19.783 -12.503 -8.499 1.00 96.75 89 THR A N 1
ATOM 750 C CA . THR A 1 89 ? 19.623 -12.110 -7.088 1.00 96.75 89 THR A CA 1
ATOM 751 C C . THR A 1 89 ? 18.186 -12.244 -6.567 1.00 96.75 89 THR A C 1
ATOM 753 O O . THR A 1 89 ? 17.986 -12.416 -5.360 1.00 96.75 89 THR A O 1
ATOM 756 N N . PHE A 1 90 ? 17.174 -12.252 -7.444 1.00 95.19 90 PHE A N 1
ATOM 757 C CA . PHE A 1 90 ? 15.757 -12.326 -7.066 1.00 95.19 90 PHE A CA 1
ATOM 758 C C . PHE A 1 90 ? 15.299 -13.763 -6.760 1.00 95.19 90 PHE A C 1
ATOM 760 O O . PHE A 1 90 ? 14.472 -14.343 -7.464 1.00 95.19 90 PHE A O 1
ATOM 767 N N . ARG A 1 91 ? 15.815 -14.346 -5.670 1.00 95.50 91 ARG A N 1
ATOM 768 C CA . ARG A 1 91 ? 15.577 -15.757 -5.290 1.00 95.50 91 ARG A CA 1
ATOM 769 C C . ARG A 1 91 ? 14.098 -16.131 -5.166 1.00 95.50 91 ARG A C 1
ATOM 771 O O . ARG A 1 91 ? 13.675 -17.119 -5.748 1.00 95.50 91 ARG A O 1
ATOM 778 N N . VAL A 1 92 ? 13.301 -15.308 -4.481 1.00 96.81 92 VAL A N 1
ATOM 779 C CA . VAL A 1 92 ? 11.863 -15.579 -4.277 1.00 96.81 92 VAL A CA 1
ATOM 780 C C . VAL A 1 92 ? 11.092 -15.573 -5.599 1.00 96.81 92 VAL A C 1
ATOM 782 O O . VAL A 1 92 ? 10.165 -16.358 -5.780 1.00 96.81 92 VAL A O 1
ATOM 785 N 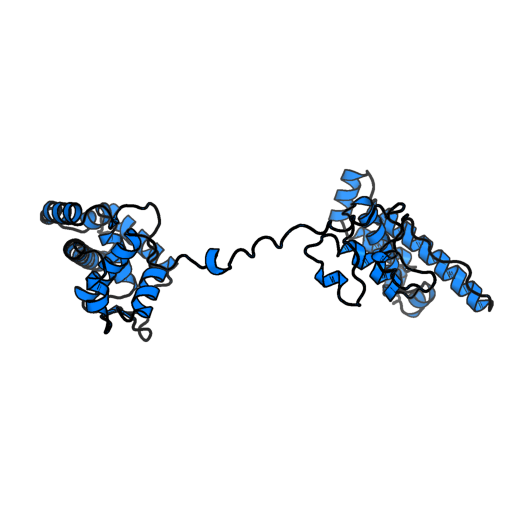N . LEU A 1 93 ? 11.456 -14.687 -6.530 1.00 94.81 93 LEU A N 1
ATOM 786 C CA . LEU A 1 93 ? 10.822 -14.636 -7.846 1.00 94.81 93 LEU A CA 1
ATOM 787 C C . LEU A 1 93 ? 11.207 -15.861 -8.683 1.00 94.81 93 LEU A C 1
ATOM 789 O O . LEU A 1 93 ? 10.329 -16.481 -9.275 1.00 94.81 93 LEU A O 1
ATOM 793 N N . ARG A 1 94 ? 12.490 -16.246 -8.659 1.00 94.94 94 ARG A N 1
ATOM 794 C CA . ARG A 1 94 ? 12.982 -17.469 -9.304 1.00 94.94 94 ARG A CA 1
ATOM 795 C C . ARG A 1 94 ? 12.228 -18.703 -8.816 1.00 94.94 94 ARG A C 1
ATOM 797 O O . ARG A 1 94 ? 11.689 -19.430 -9.638 1.00 94.94 94 ARG A O 1
ATOM 804 N N . GLU A 1 95 ? 12.159 -18.915 -7.503 1.00 96.12 95 GLU A N 1
ATOM 805 C CA . GLU A 1 95 ? 11.490 -20.082 -6.910 1.00 96.12 95 GLU A CA 1
ATOM 806 C C . GLU A 1 95 ? 10.015 -20.167 -7.332 1.00 96.12 95 GLU A C 1
ATOM 808 O O . GLU A 1 95 ? 9.516 -21.248 -7.644 1.00 96.12 95 GLU A O 1
ATOM 813 N N . ARG A 1 96 ? 9.315 -19.024 -7.392 1.00 95.94 96 ARG A N 1
ATOM 814 C CA . ARG A 1 96 ? 7.920 -18.958 -7.857 1.00 95.94 96 ARG A CA 1
ATOM 815 C C . ARG A 1 96 ? 7.779 -19.311 -9.335 1.00 95.94 96 ARG A C 1
ATOM 817 O O . ARG A 1 96 ? 6.883 -20.078 -9.682 1.00 95.94 96 ARG A O 1
ATOM 824 N N . ASP A 1 97 ? 8.644 -18.772 -10.189 1.00 96.12 97 ASP A N 1
ATOM 825 C CA . ASP A 1 97 ? 8.616 -19.052 -11.625 1.00 96.12 97 ASP A CA 1
ATOM 826 C C . ASP A 1 97 ? 8.990 -20.506 -11.928 1.00 96.12 97 ASP A C 1
ATOM 828 O O . ASP A 1 97 ? 8.324 -21.154 -12.729 1.00 96.12 97 ASP A O 1
ATOM 832 N N . GLU A 1 98 ? 10.005 -21.051 -11.260 1.00 96.69 98 GLU A N 1
ATOM 833 C CA . GLU A 1 98 ? 10.413 -22.449 -11.419 1.00 96.69 98 GLU A CA 1
ATOM 834 C C . GLU A 1 98 ? 9.319 -23.411 -10.944 1.00 96.69 98 GLU A C 1
ATOM 836 O O . GLU A 1 98 ? 9.050 -24.406 -11.616 1.00 96.69 98 GLU A O 1
ATOM 841 N N . ALA A 1 99 ? 8.620 -23.091 -9.851 1.00 96.81 99 ALA A N 1
ATOM 842 C CA . ALA A 1 99 ? 7.481 -23.883 -9.393 1.00 96.81 99 ALA A CA 1
ATOM 843 C C . ALA A 1 99 ? 6.298 -23.853 -10.380 1.00 96.81 99 ALA A C 1
ATOM 845 O O . ALA A 1 99 ? 5.607 -24.859 -10.536 1.00 96.81 99 ALA A O 1
ATOM 846 N N . ALA A 1 100 ? 6.053 -22.714 -11.039 1.00 95.25 100 ALA A N 1
ATOM 847 C CA . ALA A 1 100 ? 4.921 -22.535 -11.951 1.00 95.25 100 ALA A CA 1
ATOM 848 C C . ALA A 1 100 ? 5.204 -22.991 -13.396 1.00 95.25 100 ALA A C 1
ATOM 850 O O . ALA A 1 100 ? 4.308 -23.508 -14.062 1.00 95.25 100 ALA A O 1
ATOM 851 N N . TYR A 1 101 ? 6.430 -22.799 -13.891 1.00 94.69 101 TYR A N 1
ATOM 852 C CA . TYR A 1 101 ? 6.797 -22.944 -15.307 1.00 94.69 101 TYR A CA 1
ATOM 853 C C . TYR A 1 101 ? 8.009 -23.861 -15.542 1.00 94.69 101 TYR A C 1
ATOM 855 O O . TYR A 1 101 ? 8.408 -24.066 -16.690 1.00 94.69 101 TYR A O 1
ATOM 863 N N . GLY A 1 102 ? 8.631 -24.396 -14.486 1.00 95.62 102 GLY A N 1
ATOM 864 C CA . GLY A 1 102 ? 9.801 -25.279 -14.575 1.00 95.62 102 GLY A CA 1
ATOM 865 C C . GLY A 1 102 ? 11.120 -24.578 -14.919 1.00 95.62 102 GLY A C 1
ATOM 866 O O . GLY A 1 102 ? 12.146 -25.239 -15.044 1.00 95.62 102 GLY A O 1
ATOM 867 N N . HIS A 1 103 ? 11.109 -23.255 -15.089 1.00 96.00 103 HIS A N 1
ATOM 868 C CA . HIS A 1 103 ? 12.282 -22.428 -15.369 1.00 96.00 103 HIS A CA 1
ATOM 869 C C . HIS A 1 103 ? 12.022 -20.981 -14.930 1.00 96.00 103 HIS A C 1
ATOM 871 O O . HIS A 1 103 ? 10.874 -20.586 -14.725 1.00 96.00 103 HIS A O 1
ATOM 877 N N . PHE A 1 104 ? 13.076 -20.167 -14.829 1.00 96.88 104 PHE A N 1
ATOM 878 C CA . PHE A 1 104 ? 12.961 -18.756 -14.455 1.00 96.88 104 PHE A CA 1
ATOM 879 C C . PHE A 1 104 ? 12.428 -17.895 -15.623 1.00 96.88 104 PHE A C 1
ATOM 881 O O . PHE A 1 104 ? 13.172 -17.142 -16.256 1.00 96.88 104 PHE A O 1
ATOM 888 N N . LYS A 1 105 ? 11.125 -18.027 -15.910 1.00 96.62 105 LYS A N 1
ATOM 889 C CA . LYS A 1 105 ? 10.409 -17.387 -17.029 1.00 96.62 105 LYS A CA 1
ATOM 890 C C . LYS A 1 105 ? 10.637 -15.873 -17.102 1.00 96.62 105 LYS A C 1
ATOM 892 O O . LYS A 1 105 ? 10.884 -15.353 -18.186 1.00 96.62 105 LYS A O 1
ATOM 897 N N . THR A 1 106 ? 10.590 -15.164 -15.972 1.00 97.06 106 THR A N 1
ATOM 898 C CA . THR A 1 106 ? 10.777 -13.704 -15.928 1.00 97.06 106 THR A CA 1
ATOM 899 C C . THR A 1 106 ? 12.182 -13.297 -16.366 1.00 97.06 106 THR A C 1
ATOM 901 O O . THR A 1 106 ? 12.323 -12.412 -17.206 1.00 97.06 106 THR A O 1
ATOM 904 N N . LYS A 1 107 ? 13.222 -13.980 -15.861 1.00 97.75 107 LYS A N 1
ATOM 905 C CA . LYS A 1 107 ? 14.611 -13.761 -16.299 1.00 97.75 107 LYS A CA 1
ATOM 906 C C . LYS A 1 107 ? 14.748 -14.018 -17.795 1.00 97.75 107 LYS A C 1
ATOM 908 O O . LYS A 1 107 ? 15.295 -13.175 -18.491 1.00 97.75 107 LYS A O 1
ATOM 913 N N . ALA A 1 108 ? 14.233 -15.144 -18.287 1.00 97.81 108 ALA A N 1
ATOM 914 C CA . ALA A 1 108 ? 14.314 -15.475 -19.707 1.00 97.81 108 ALA A CA 1
ATOM 915 C C . ALA A 1 108 ? 13.673 -14.386 -20.586 1.00 97.81 108 ALA A C 1
ATOM 917 O O . ALA A 1 108 ? 14.328 -13.893 -21.496 1.00 97.81 108 ALA A O 1
ATOM 918 N N . ALA A 1 109 ? 12.451 -13.948 -20.260 1.00 97.81 109 ALA A N 1
ATOM 919 C CA . ALA A 1 109 ? 11.737 -12.931 -21.031 1.00 97.81 109 ALA A CA 1
ATOM 920 C C . ALA A 1 109 ? 12.440 -11.563 -21.027 1.00 97.81 109 ALA A C 1
ATOM 922 O O . ALA A 1 109 ? 12.568 -10.941 -22.077 1.00 97.81 109 ALA A O 1
ATOM 923 N N . ILE A 1 110 ? 12.916 -11.098 -19.864 1.00 98.25 110 ILE A N 1
ATOM 924 C CA . ILE A 1 110 ? 13.629 -9.814 -19.758 1.00 98.25 110 ILE A CA 1
ATOM 925 C C . ILE A 1 110 ? 14.927 -9.852 -20.561 1.00 98.25 110 ILE A C 1
ATOM 927 O O . ILE A 1 110 ? 15.224 -8.902 -21.274 1.00 98.25 110 ILE A O 1
ATOM 931 N N . LEU A 1 111 ? 15.698 -10.938 -20.455 1.00 98.25 111 LEU A N 1
ATOM 932 C CA . LEU A 1 111 ? 16.964 -11.066 -21.172 1.00 98.25 111 LEU A CA 1
ATOM 933 C C . LEU A 1 111 ? 16.758 -11.147 -22.686 1.00 98.25 111 LEU A C 1
ATOM 935 O O . LEU A 1 111 ? 17.495 -10.509 -23.424 1.00 98.25 111 LEU A O 1
ATOM 939 N N . GLU A 1 112 ? 15.734 -11.867 -23.139 1.00 98.06 112 GLU A N 1
ATOM 940 C CA . GLU A 1 112 ? 15.390 -11.964 -24.558 1.00 98.06 112 GLU A CA 1
ATOM 941 C C . GLU A 1 112 ? 15.014 -10.592 -25.143 1.00 98.06 112 GLU A C 1
ATOM 943 O O . GLU A 1 112 ? 15.568 -10.179 -26.159 1.00 98.06 112 GLU A O 1
ATOM 948 N N . ILE A 1 113 ? 14.146 -9.839 -24.457 1.00 98.12 113 ILE A N 1
ATOM 949 C CA . ILE A 1 113 ? 13.756 -8.485 -24.877 1.00 98.12 113 ILE A CA 1
ATOM 950 C C . ILE A 1 113 ? 14.943 -7.514 -24.789 1.00 98.12 113 ILE A C 1
ATOM 952 O O . ILE A 1 113 ? 15.123 -6.661 -25.658 1.00 98.12 113 ILE A O 1
ATOM 956 N N . TYR A 1 114 ? 15.777 -7.638 -23.754 1.00 97.62 114 TYR A N 1
ATOM 957 C CA . TYR A 1 114 ? 16.994 -6.843 -23.618 1.00 97.62 114 TYR A CA 1
ATOM 958 C C . TYR A 1 114 ? 17.930 -7.066 -24.809 1.00 97.62 114 TYR A C 1
ATOM 960 O O . TYR A 1 114 ? 18.448 -6.090 -25.354 1.00 97.62 114 TYR A O 1
ATOM 968 N N . ASP A 1 115 ? 18.120 -8.321 -25.222 1.00 96.75 115 ASP A N 1
ATOM 969 C CA . ASP A 1 115 ? 18.980 -8.698 -26.344 1.00 96.75 115 ASP A CA 1
ATOM 970 C C . ASP A 1 115 ? 18.395 -8.195 -27.685 1.00 96.75 115 ASP A C 1
ATOM 972 O O . ASP A 1 115 ? 19.136 -7.676 -28.523 1.00 96.75 115 ASP A O 1
ATOM 976 N N . GLU A 1 116 ? 17.068 -8.232 -27.866 1.00 96.19 116 GLU A N 1
ATOM 977 C CA . GLU A 1 116 ? 16.381 -7.613 -29.016 1.00 96.19 116 GLU A CA 1
ATOM 978 C C . GLU A 1 116 ? 16.612 -6.096 -29.078 1.00 96.19 116 GLU A C 1
ATOM 980 O O . GLU A 1 116 ? 16.980 -5.559 -30.124 1.00 96.19 116 GLU A O 1
ATOM 985 N N . MET A 1 117 ? 16.446 -5.393 -27.954 1.00 95.31 117 MET A N 1
ATOM 986 C CA . MET A 1 117 ? 16.719 -3.955 -27.876 1.00 95.31 117 MET A CA 1
ATOM 987 C C . MET A 1 117 ? 18.200 -3.646 -28.130 1.00 95.31 117 MET A C 1
ATOM 989 O O . MET A 1 117 ? 18.510 -2.692 -28.843 1.00 95.31 117 MET A O 1
ATOM 993 N N . ALA A 1 118 ? 19.115 -4.468 -27.602 1.00 94.19 118 ALA A N 1
ATOM 994 C CA . ALA A 1 118 ? 20.553 -4.317 -27.811 1.00 94.19 118 ALA A CA 1
ATOM 995 C C . ALA A 1 118 ? 20.920 -4.423 -29.298 1.00 94.19 118 ALA A C 1
ATOM 997 O O . ALA A 1 118 ? 21.702 -3.614 -29.798 1.00 94.19 118 ALA A O 1
ATOM 998 N N . HIS A 1 119 ? 20.320 -5.377 -30.016 1.00 93.06 119 HIS A N 1
ATOM 999 C CA . HIS A 1 119 ? 20.524 -5.539 -31.453 1.00 93.06 119 HIS A CA 1
ATOM 1000 C C . HIS A 1 119 ? 20.117 -4.280 -32.229 1.00 93.06 119 HIS A C 1
ATOM 1002 O O . HIS A 1 119 ? 20.899 -3.777 -33.034 1.00 93.06 119 HIS A O 1
ATOM 1008 N N . VAL A 1 120 ? 18.934 -3.726 -31.939 1.00 93.06 120 VAL A N 1
ATOM 1009 C CA . VAL A 1 120 ? 18.452 -2.487 -32.575 1.00 93.06 120 VAL A CA 1
ATOM 1010 C C . VAL A 1 120 ? 19.392 -1.314 -32.286 1.00 93.06 120 VAL A C 1
ATOM 1012 O O . VAL A 1 120 ? 19.757 -0.587 -33.204 1.00 93.06 120 VAL A O 1
ATOM 1015 N N . ILE A 1 121 ? 19.848 -1.161 -31.038 1.00 90.19 121 ILE A N 1
ATOM 1016 C CA . ILE A 1 121 ? 20.784 -0.092 -30.648 1.00 90.19 121 ILE A CA 1
ATOM 1017 C C . ILE A 1 121 ? 22.097 -0.186 -31.442 1.00 90.19 121 ILE A C 1
ATOM 1019 O O . ILE A 1 121 ? 22.611 0.832 -31.910 1.00 90.19 121 ILE A O 1
ATOM 1023 N N . VAL A 1 122 ? 22.643 -1.394 -31.615 1.00 90.19 122 VAL A N 1
ATOM 1024 C CA . VAL A 1 122 ? 23.884 -1.612 -32.377 1.00 90.19 122 VAL A CA 1
ATOM 1025 C C . VAL A 1 122 ? 23.687 -1.317 -33.865 1.00 90.19 122 VAL A C 1
ATOM 1027 O O . VAL A 1 122 ? 24.539 -0.667 -34.476 1.00 90.19 122 VAL A O 1
ATOM 1030 N N . GLU A 1 123 ? 22.578 -1.762 -34.459 1.00 89.94 123 GLU A N 1
ATOM 1031 C CA . GLU A 1 123 ? 22.264 -1.473 -35.862 1.00 89.94 123 GLU A CA 1
ATOM 1032 C C . GLU A 1 123 ? 22.085 0.025 -36.118 1.00 89.94 123 GLU A C 1
ATOM 1034 O O . GLU A 1 123 ? 22.616 0.547 -37.104 1.00 89.94 123 GLU A O 1
ATOM 1039 N N . ASP A 1 124 ? 21.397 0.721 -35.215 1.00 87.88 124 ASP A N 1
ATOM 1040 C CA . ASP A 1 124 ? 21.172 2.161 -35.298 1.00 87.88 124 ASP A CA 1
ATOM 1041 C C . ASP A 1 124 ? 22.491 2.933 -35.180 1.00 87.88 124 ASP A C 1
ATOM 1043 O O . ASP A 1 124 ? 22.776 3.796 -36.017 1.00 87.88 124 ASP A O 1
ATOM 1047 N N . ALA A 1 125 ? 23.357 2.563 -34.230 1.00 86.94 125 ALA A N 1
ATOM 1048 C CA . ALA A 1 125 ? 24.691 3.148 -34.092 1.00 86.94 125 ALA A CA 1
ATOM 1049 C C . ALA A 1 125 ? 25.561 2.908 -35.342 1.00 86.94 125 ALA A C 1
ATOM 1051 O O . ALA A 1 125 ? 26.269 3.807 -35.807 1.00 86.94 125 ALA A O 1
ATOM 1052 N N . ALA A 1 126 ? 25.489 1.714 -35.940 1.00 87.56 126 ALA A N 1
ATOM 1053 C CA . ALA A 1 126 ? 26.204 1.393 -37.174 1.00 87.56 126 ALA A CA 1
ATOM 1054 C C . ALA A 1 126 ? 25.653 2.159 -38.391 1.00 87.56 126 ALA A C 1
ATOM 1056 O O . ALA A 1 126 ? 26.418 2.566 -39.275 1.00 87.56 126 ALA A O 1
ATOM 1057 N N . ALA A 1 127 ? 24.336 2.369 -38.461 1.00 88.81 127 ALA A N 1
ATOM 1058 C CA . ALA A 1 127 ? 23.707 3.190 -39.488 1.00 88.81 127 ALA A CA 1
ATOM 1059 C C . ALA A 1 127 ? 24.141 4.656 -39.360 1.00 88.81 127 ALA A C 1
ATOM 1061 O O . ALA A 1 127 ? 24.555 5.249 -40.359 1.00 88.81 127 ALA A O 1
ATOM 1062 N N . GLU A 1 128 ? 24.142 5.204 -38.145 1.00 86.62 128 GLU A N 1
ATOM 1063 C CA . GLU A 1 128 ? 24.570 6.574 -37.861 1.00 86.62 128 GLU A CA 1
ATOM 1064 C C . GLU A 1 128 ? 26.054 6.793 -38.189 1.00 86.62 128 GLU A C 1
ATOM 1066 O O . GLU A 1 128 ? 26.397 7.736 -38.910 1.00 86.62 128 GLU A O 1
ATOM 1071 N N . ALA A 1 129 ? 26.933 5.870 -37.779 1.00 87.56 129 ALA A N 1
ATOM 1072 C CA . ALA A 1 129 ? 28.352 5.894 -38.141 1.00 87.56 129 ALA A CA 1
ATOM 1073 C C . ALA A 1 129 ? 28.563 5.857 -39.668 1.00 87.56 129 ALA A C 1
ATOM 1075 O O . ALA A 1 129 ? 29.466 6.507 -40.202 1.00 87.56 129 ALA A O 1
ATOM 1076 N N . ALA A 1 130 ? 27.689 5.149 -40.389 1.00 91.19 130 ALA A N 1
ATOM 1077 C CA . ALA A 1 130 ? 27.662 5.101 -41.849 1.00 91.19 130 ALA A CA 1
ATOM 1078 C C . ALA A 1 130 ? 26.890 6.268 -42.505 1.00 91.19 130 ALA A C 1
ATOM 1080 O O . ALA A 1 130 ? 26.742 6.273 -43.729 1.00 91.19 130 ALA A O 1
ATOM 1081 N N . ARG A 1 131 ? 26.393 7.244 -41.728 1.00 87.56 131 ARG A N 1
ATOM 1082 C CA . ARG A 1 131 ? 25.540 8.367 -42.173 1.00 87.56 131 ARG A CA 1
ATOM 1083 C C . ARG A 1 131 ? 24.294 7.924 -42.951 1.00 87.56 131 ARG A C 1
ATOM 1085 O O . ARG A 1 131 ? 23.850 8.607 -43.876 1.00 87.56 131 ARG A O 1
ATOM 1092 N N . ARG A 1 132 ? 23.741 6.767 -42.595 1.00 88.12 132 ARG A N 1
ATOM 1093 C CA . ARG A 1 132 ? 22.465 6.245 -43.096 1.00 88.12 132 ARG A CA 1
ATOM 1094 C C . ARG A 1 132 ? 21.368 6.523 -42.076 1.00 88.12 132 ARG A C 1
ATOM 1096 O O . ARG A 1 132 ? 21.638 6.667 -40.889 1.00 88.12 132 ARG A O 1
ATOM 1103 N N . GLN A 1 133 ? 20.127 6.600 -42.547 1.00 78.31 133 GLN A N 1
ATOM 1104 C CA . GLN A 1 133 ? 18.989 6.689 -41.638 1.00 78.31 133 GLN A CA 1
ATOM 1105 C C . GLN A 1 133 ? 18.805 5.347 -40.910 1.00 78.31 133 GLN A C 1
ATOM 1107 O O . GLN A 1 133 ? 18.826 4.310 -41.583 1.00 78.31 133 GLN A O 1
ATOM 1112 N N . PRO A 1 134 ? 18.620 5.361 -39.578 1.00 81.06 134 PRO A N 1
ATOM 1113 C CA . PRO A 1 134 ? 18.228 4.179 -38.822 1.00 81.06 134 PRO A CA 1
ATOM 1114 C C . PRO A 1 134 ? 16.913 3.624 -39.373 1.00 81.06 134 PRO A C 1
ATOM 1116 O O . PRO A 1 134 ? 15.940 4.367 -39.536 1.00 81.06 134 PRO A O 1
ATOM 1119 N N . ALA A 1 135 ? 16.905 2.340 -39.723 1.00 77.69 135 ALA A N 1
ATOM 1120 C CA . ALA A 1 135 ? 15.756 1.680 -40.342 1.00 77.69 135 ALA A CA 1
ATOM 1121 C C . ALA A 1 135 ? 15.068 0.686 -39.398 1.00 77.69 135 ALA A C 1
ATOM 1123 O O . ALA A 1 135 ? 13.893 0.382 -39.598 1.00 77.69 135 ALA A O 1
ATOM 1124 N N . THR A 1 136 ? 15.780 0.203 -38.380 1.00 82.75 136 THR A N 1
ATOM 1125 C CA . THR A 1 136 ? 15.283 -0.800 -37.442 1.00 82.75 136 THR A CA 1
ATOM 1126 C C . THR A 1 136 ? 14.713 -0.107 -36.207 1.00 82.75 136 THR A C 1
ATOM 1128 O O . THR A 1 136 ? 15.202 0.929 -35.771 1.00 82.75 136 THR A O 1
ATOM 1131 N N . ARG A 1 137 ? 13.632 -0.646 -35.643 1.00 86.50 137 ARG A N 1
ATOM 1132 C CA . ARG A 1 137 ? 13.086 -0.217 -34.350 1.00 86.50 137 ARG A CA 1
ATOM 1133 C C . ARG A 1 137 ? 12.699 -1.450 -33.558 1.00 86.50 137 ARG A C 1
ATOM 1135 O O . ARG A 1 137 ? 12.288 -2.443 -34.149 1.00 86.50 137 ARG A O 1
ATOM 1142 N N . TYR A 1 138 ? 12.796 -1.372 -32.234 1.00 90.25 138 TYR A N 1
ATOM 1143 C CA . TYR A 1 138 ? 12.247 -2.422 -31.384 1.00 90.25 138 TYR A CA 1
ATOM 1144 C C . TYR A 1 138 ? 10.724 -2.478 -31.567 1.00 90.25 138 TYR A C 1
ATOM 1146 O O . TYR A 1 138 ? 10.032 -1.470 -31.381 1.00 90.25 138 TYR A O 1
ATOM 1154 N N . GLU A 1 139 ? 10.214 -3.651 -31.927 1.00 90.06 139 GLU A N 1
ATOM 1155 C CA . GLU A 1 139 ? 8.786 -3.915 -32.075 1.00 90.06 139 GLU A CA 1
ATOM 1156 C C . GLU A 1 139 ? 8.273 -4.671 -30.852 1.00 90.06 139 GLU A C 1
ATOM 1158 O O . GLU A 1 139 ? 8.840 -5.674 -30.430 1.00 90.06 139 GLU A O 1
ATOM 1163 N N . THR A 1 140 ? 7.182 -4.178 -30.265 1.00 92.06 140 THR A N 1
ATOM 1164 C CA . THR A 1 140 ? 6.576 -4.841 -29.110 1.00 92.06 140 THR A CA 1
ATOM 1165 C C . THR A 1 140 ? 5.954 -6.173 -29.508 1.00 92.06 140 THR A C 1
ATOM 1167 O O . THR A 1 140 ? 5.309 -6.290 -30.550 1.00 92.06 140 THR A O 1
ATOM 1170 N N . ARG A 1 141 ? 6.067 -7.168 -28.626 1.00 93.31 141 ARG A N 1
ATOM 1171 C CA . ARG A 1 141 ? 5.433 -8.487 -28.803 1.00 93.31 141 ARG A CA 1
ATOM 1172 C C . ARG A 1 141 ? 3.910 -8.452 -28.616 1.00 93.31 141 ARG A C 1
ATOM 1174 O O . ARG A 1 141 ? 3.231 -9.457 -28.810 1.00 93.31 141 ARG A O 1
ATOM 1181 N N . LEU A 1 142 ? 3.371 -7.311 -28.190 1.00 93.19 142 LEU A N 1
ATOM 1182 C CA . LEU A 1 142 ? 1.971 -7.130 -27.834 1.00 93.19 142 LEU A CA 1
ATOM 1183 C C . LEU A 1 142 ? 1.151 -6.615 -29.018 1.00 93.19 142 LEU A C 1
ATOM 1185 O O . LEU A 1 142 ? 1.442 -5.567 -29.589 1.00 93.19 142 LEU A O 1
ATOM 1189 N N . ASN A 1 143 ? 0.065 -7.324 -29.328 1.00 90.12 143 ASN A N 1
ATOM 1190 C CA . ASN A 1 143 ? -0.936 -6.895 -30.298 1.00 90.12 143 ASN A CA 1
ATOM 1191 C C . ASN A 1 143 ? -2.330 -6.942 -29.653 1.00 90.12 143 ASN A C 1
ATOM 1193 O O . ASN A 1 143 ? -2.773 -8.032 -29.283 1.00 90.12 143 ASN A O 1
ATOM 1197 N N . PRO A 1 144 ? -3.029 -5.805 -29.501 1.00 90.56 144 PRO A N 1
ATOM 1198 C CA . PRO A 1 144 ? -2.624 -4.429 -29.853 1.00 90.56 144 PRO A CA 1
ATOM 1199 C C . PRO A 1 144 ? -1.434 -3.898 -29.019 1.00 90.56 144 PRO A C 1
ATOM 1201 O O . PRO A 1 144 ? -1.156 -4.454 -27.953 1.00 90.56 144 PRO A O 1
ATOM 1204 N N . PRO A 1 145 ? -0.723 -2.840 -29.462 1.00 92.12 145 PRO A N 1
ATOM 1205 C CA . PRO A 1 145 ? 0.405 -2.273 -28.714 1.00 92.12 145 PRO A CA 1
ATOM 1206 C C . PRO A 1 145 ? -0.025 -1.716 -27.342 1.00 92.12 145 PRO A C 1
ATOM 1208 O O . PRO A 1 145 ? -1.220 -1.487 -27.130 1.00 92.12 145 PRO A O 1
ATOM 1211 N N . PRO A 1 146 ? 0.912 -1.524 -26.392 1.00 93.31 146 PRO A N 1
ATOM 1212 C CA . PRO A 1 146 ? 0.601 -0.965 -25.080 1.00 93.31 146 PRO A CA 1
ATOM 1213 C C . PRO A 1 146 ? 0.012 0.445 -25.135 1.00 93.31 146 PRO A C 1
ATOM 1215 O O . PRO A 1 146 ? 0.408 1.252 -25.974 1.00 93.31 146 PRO A O 1
ATOM 1218 N N . GLY A 1 147 ? -0.859 0.755 -24.178 1.00 89.94 147 GLY A N 1
ATOM 1219 C CA . GLY A 1 147 ? -1.461 2.073 -24.010 1.00 89.94 147 GLY A CA 1
ATOM 1220 C C . GLY A 1 147 ? -2.680 2.322 -24.907 1.00 89.94 147 GLY A C 1
ATOM 1221 O O . GLY A 1 147 ? -3.197 1.398 -25.552 1.00 89.94 147 GLY A O 1
ATOM 1222 N N . PRO A 1 148 ? -3.201 3.563 -24.903 1.00 87.19 148 PRO A N 1
ATOM 1223 C CA . PRO A 1 148 ? -4.341 3.922 -25.731 1.00 87.19 148 PRO A CA 1
ATOM 1224 C C . PRO A 1 148 ? -3.919 4.021 -27.211 1.00 87.19 148 PRO A C 1
ATOM 1226 O O . PRO A 1 148 ? -2.769 4.355 -27.498 1.00 87.19 148 PRO A O 1
ATOM 1229 N N . PRO A 1 149 ? -4.834 3.768 -28.164 1.00 87.38 149 PRO A N 1
ATOM 1230 C CA . PRO A 1 149 ? -4.623 4.035 -29.581 1.00 87.38 149 PRO A CA 1
ATOM 1231 C C . PRO A 1 149 ? -4.056 5.437 -29.841 1.00 87.38 149 PRO A C 1
ATOM 1233 O O . PRO A 1 149 ? -4.605 6.437 -29.374 1.00 87.38 149 PRO A O 1
ATOM 1236 N N . MET A 1 150 ? -2.977 5.498 -30.619 1.00 84.25 150 MET A N 1
ATOM 1237 C CA . MET A 1 150 ? -2.319 6.737 -31.039 1.00 84.25 150 MET A CA 1
ATOM 1238 C C . MET A 1 150 ? -2.382 6.898 -32.561 1.00 84.25 150 MET A C 1
ATOM 1240 O O . MET A 1 150 ? -2.435 5.912 -33.299 1.00 84.25 150 MET A O 1
ATOM 1244 N N . ASP A 1 151 ? -2.385 8.144 -33.030 1.00 82.25 151 ASP A N 1
ATOM 1245 C CA . ASP A 1 151 ? -2.283 8.477 -34.448 1.00 82.25 151 ASP A CA 1
ATOM 1246 C C . ASP A 1 151 ? -0.837 8.320 -34.969 1.00 82.25 151 ASP A C 1
ATOM 1248 O O . ASP A 1 151 ? 0.101 8.021 -34.228 1.00 82.25 151 ASP A O 1
ATOM 1252 N N . ALA A 1 152 ? -0.631 8.538 -36.272 1.00 78.56 152 ALA A N 1
ATOM 1253 C CA . ALA A 1 152 ? 0.696 8.444 -36.890 1.00 78.56 152 ALA A CA 1
ATOM 1254 C C . ALA A 1 152 ? 1.702 9.493 -36.369 1.00 78.56 152 ALA A C 1
ATOM 1256 O O . ALA A 1 152 ? 2.907 9.334 -36.570 1.00 78.56 152 ALA A O 1
ATOM 1257 N N . ALA A 1 153 ? 1.221 10.559 -35.725 1.00 75.50 153 ALA A N 1
ATOM 1258 C CA . ALA A 1 153 ? 2.041 11.589 -35.104 1.00 75.50 153 ALA A CA 1
ATOM 1259 C C . ALA A 1 153 ? 2.360 11.282 -33.626 1.00 75.50 153 ALA A C 1
ATOM 1261 O O . ALA A 1 153 ? 3.168 11.994 -33.036 1.00 75.50 153 ALA A O 1
ATOM 1262 N N . GLY A 1 154 ? 1.799 10.209 -33.054 1.00 73.19 154 GLY A N 1
ATOM 1263 C CA . GLY A 1 154 ? 1.993 9.813 -31.658 1.00 73.19 154 GLY A CA 1
ATOM 1264 C C . GLY A 1 154 ? 1.018 10.471 -30.680 1.00 73.19 154 GLY A C 1
ATOM 1265 O O . GLY A 1 154 ? 1.187 10.327 -29.473 1.00 73.19 154 GLY A O 1
ATOM 1266 N N . ASN A 1 155 ? -0.010 11.173 -31.166 1.00 80.75 155 ASN A N 1
ATOM 1267 C CA . ASN A 1 155 ? -1.035 11.739 -30.295 1.00 80.75 155 ASN A CA 1
ATOM 1268 C C . ASN A 1 155 ? -2.073 10.677 -29.951 1.00 80.75 155 ASN A C 1
ATOM 1270 O O . ASN A 1 155 ? -2.483 9.894 -30.808 1.00 80.75 155 ASN A O 1
ATOM 1274 N N . ILE A 1 156 ? -2.550 10.690 -28.710 1.00 82.25 156 ILE A N 1
ATOM 1275 C CA . ILE A 1 156 ? -3.639 9.813 -28.277 1.00 82.25 156 ILE A CA 1
ATOM 1276 C C . ILE A 1 156 ? -4.897 10.167 -29.065 1.00 82.25 156 ILE A C 1
ATOM 1278 O O . ILE A 1 156 ? -5.337 11.318 -29.054 1.00 82.25 156 ILE A O 1
ATOM 1282 N N . ILE A 1 157 ? -5.481 9.171 -29.729 1.00 84.12 157 ILE A N 1
ATOM 1283 C CA . ILE A 1 157 ? -6.735 9.335 -30.456 1.00 84.12 157 ILE A CA 1
ATOM 1284 C C . ILE A 1 157 ? -7.847 9.481 -29.409 1.00 84.12 157 ILE A C 1
ATOM 1286 O O . ILE A 1 157 ? -7.993 8.592 -28.565 1.00 84.12 157 ILE A O 1
ATOM 1290 N N . PRO A 1 158 ? -8.652 10.553 -29.442 1.00 81.81 158 PRO A N 1
ATOM 1291 C CA . PRO A 1 158 ? -9.810 10.691 -28.567 1.00 81.81 158 PRO A CA 1
ATOM 1292 C C . PRO A 1 158 ? -10.794 9.520 -28.723 1.00 81.81 158 PRO A C 1
ATOM 1294 O O . PRO A 1 158 ? -11.036 9.039 -29.830 1.00 81.81 158 PRO A O 1
ATOM 1297 N N . MET A 1 159 ? -11.365 9.041 -27.612 1.00 80.62 159 MET A N 1
ATOM 1298 C CA . MET A 1 159 ? -12.222 7.842 -27.595 1.00 80.62 159 MET A CA 1
ATOM 1299 C C . MET A 1 159 ? -13.457 7.957 -28.512 1.00 80.62 159 MET A C 1
ATOM 1301 O O . MET A 1 159 ? -13.944 6.956 -29.038 1.00 80.62 159 MET A O 1
ATOM 1305 N N . ASP A 1 160 ? -13.981 9.166 -28.711 1.00 80.62 160 ASP A N 1
ATOM 1306 C CA . ASP A 1 160 ? -15.103 9.451 -29.616 1.00 80.62 160 ASP A CA 1
ATOM 1307 C C . ASP A 1 160 ? -14.775 9.174 -31.093 1.00 80.62 160 ASP A C 1
ATOM 1309 O O . ASP A 1 160 ? -15.684 8.928 -31.885 1.00 80.62 160 ASP A O 1
ATOM 1313 N N . GLN A 1 161 ? -13.490 9.141 -31.445 1.00 83.81 161 GLN A N 1
ATOM 1314 C CA . GLN A 1 161 ? -12.990 8.835 -32.785 1.00 83.81 161 GLN A CA 1
ATOM 1315 C C . GLN A 1 161 ? -12.637 7.350 -32.971 1.00 83.81 161 GLN A C 1
ATOM 1317 O O . GLN A 1 161 ? -12.208 6.954 -34.056 1.00 83.81 161 GLN A O 1
ATOM 1322 N N . TRP A 1 162 ? -12.798 6.507 -31.944 1.00 85.56 162 TRP A N 1
ATOM 1323 C CA . TRP A 1 162 ? -12.468 5.084 -32.041 1.00 85.56 162 TRP A CA 1
ATOM 1324 C C . TRP A 1 162 ? -13.557 4.300 -32.776 1.00 85.56 162 TRP A C 1
ATOM 1326 O O . TRP A 1 162 ? -14.756 4.473 -32.538 1.00 85.56 162 TRP A O 1
ATOM 1336 N N . ASP A 1 163 ? -13.133 3.364 -33.626 1.00 84.69 163 ASP A N 1
ATOM 1337 C CA . ASP A 1 163 ? -14.038 2.425 -34.284 1.00 84.69 163 ASP A CA 1
ATOM 1338 C C . ASP A 1 163 ? -14.613 1.433 -33.260 1.00 84.69 163 ASP A C 1
ATOM 1340 O O . ASP A 1 163 ? -13.925 0.537 -32.766 1.00 84.69 163 ASP A O 1
ATOM 1344 N N . ARG A 1 164 ? -15.910 1.571 -32.965 1.00 81.06 164 ARG A N 1
ATOM 1345 C CA . ARG A 1 164 ? -16.642 0.703 -32.029 1.00 81.06 164 ARG A CA 1
ATOM 1346 C C . ARG A 1 164 ? -16.663 -0.762 -32.464 1.00 81.06 164 ARG A C 1
ATOM 1348 O O . ARG A 1 164 ? -16.781 -1.631 -31.605 1.00 81.06 164 ARG A O 1
ATOM 1355 N N . ALA A 1 165 ? -16.541 -1.046 -33.761 1.00 82.69 165 ALA A N 1
ATOM 1356 C CA . ALA A 1 165 ? -16.482 -2.412 -34.275 1.00 82.69 165 ALA A CA 1
ATOM 1357 C C . ALA A 1 165 ? -15.089 -3.048 -34.118 1.00 82.69 165 ALA A C 1
ATOM 1359 O O . ALA A 1 165 ? -14.967 -4.270 -34.174 1.00 82.69 165 ALA A O 1
ATOM 1360 N N . LYS A 1 166 ? -14.043 -2.239 -33.904 1.00 84.69 166 LYS A N 1
ATOM 1361 C CA . LYS A 1 166 ? -12.649 -2.674 -33.716 1.00 84.69 166 LYS A CA 1
ATOM 1362 C C . LYS A 1 166 ? -12.116 -2.224 -32.359 1.00 84.69 166 LYS A C 1
ATOM 1364 O O . LYS A 1 166 ? -11.033 -1.650 -32.255 1.00 84.69 166 LYS A O 1
ATOM 1369 N N . TRP A 1 167 ? -12.902 -2.478 -31.319 1.00 85.06 167 TRP A N 1
ATOM 1370 C CA . TRP A 1 167 ? -12.532 -2.110 -29.961 1.00 85.06 167 TRP A CA 1
ATOM 1371 C C . TRP A 1 167 ? -11.293 -2.897 -29.491 1.00 85.06 167 TRP A C 1
ATOM 1373 O O . TRP A 1 167 ? -11.304 -4.130 -29.580 1.00 85.06 167 TRP A O 1
ATOM 1383 N N . PRO A 1 168 ? -10.232 -2.237 -28.987 1.00 88.19 168 PRO A N 1
ATOM 1384 C CA . PRO A 1 168 ? -9.057 -2.941 -28.484 1.00 88.19 168 PRO A CA 1
ATOM 1385 C C . PRO A 1 168 ? -9.411 -3.824 -27.282 1.00 88.19 168 PRO A C 1
ATOM 1387 O O . PRO A 1 168 ? -9.998 -3.357 -26.309 1.00 88.19 168 PRO A O 1
ATOM 1390 N N . SER A 1 169 ? -9.043 -5.105 -27.329 1.00 89.38 169 SER A N 1
ATOM 1391 C CA . SER A 1 169 ? -9.435 -6.093 -26.311 1.00 89.38 169 SER A CA 1
ATOM 1392 C C . SER A 1 169 ? -8.852 -5.826 -24.922 1.00 89.38 169 SER A C 1
ATOM 1394 O O . SER A 1 169 ? -9.385 -6.311 -23.930 1.00 89.38 169 SER A O 1
ATOM 1396 N N . HIS A 1 170 ? -7.758 -5.067 -24.844 1.00 91.81 170 HIS A N 1
ATOM 1397 C CA . HIS A 1 170 ? -7.093 -4.696 -23.597 1.00 91.81 170 HIS A CA 1
ATOM 1398 C C . HIS A 1 170 ? -7.674 -3.436 -22.948 1.00 91.81 170 HIS A C 1
ATOM 1400 O O . HIS A 1 170 ? -7.165 -3.008 -21.917 1.00 91.81 170 HIS A O 1
ATOM 1406 N N . ILE A 1 171 ? -8.720 -2.830 -23.520 1.00 91.06 171 ILE A N 1
ATOM 1407 C CA . ILE A 1 171 ? -9.346 -1.607 -23.005 1.00 91.06 171 ILE A CA 1
ATOM 1408 C C . ILE A 1 171 ? -10.802 -1.897 -22.659 1.00 91.06 171 ILE A C 1
ATOM 1410 O O . ILE A 1 171 ? -11.532 -2.496 -23.449 1.00 91.06 171 ILE A O 1
ATOM 1414 N N . HIS A 1 172 ? -11.251 -1.464 -21.481 1.00 88.38 172 HIS A N 1
ATOM 1415 C CA . HIS A 1 172 ? -12.645 -1.618 -21.086 1.00 88.38 172 HIS A CA 1
ATOM 1416 C C . HIS A 1 172 ? -13.571 -0.904 -22.078 1.00 88.38 172 HIS A C 1
ATOM 1418 O O . HIS A 1 172 ? -13.253 0.200 -22.523 1.00 88.38 172 HIS A O 1
ATOM 1424 N N . PRO A 1 173 ? -14.735 -1.489 -22.416 1.00 83.19 173 PRO A N 1
ATOM 1425 C CA . PRO A 1 173 ? -15.719 -0.784 -23.219 1.00 83.19 173 PRO A CA 1
ATOM 1426 C C . PRO A 1 173 ? -16.148 0.499 -22.494 1.00 83.19 173 PRO A C 1
ATOM 1428 O O . PRO A 1 173 ? -16.116 0.546 -21.257 1.00 83.19 173 PRO A O 1
ATOM 1431 N N . PRO A 1 174 ? -16.571 1.543 -23.226 1.00 76.94 174 PRO A N 1
ATOM 1432 C CA . PRO A 1 174 ? -16.987 2.790 -22.605 1.00 76.94 174 PRO A CA 1
ATOM 1433 C C . PRO A 1 174 ? -18.136 2.521 -21.653 1.00 76.94 174 PRO A C 1
ATOM 1435 O O . PRO A 1 174 ? -19.052 1.768 -21.987 1.00 76.94 174 PRO A O 1
ATOM 1438 N N . LYS A 1 175 ? -18.076 3.135 -20.473 1.00 70.50 175 LYS A N 1
ATOM 1439 C CA . LYS A 1 175 ? -19.146 3.036 -19.490 1.00 70.50 175 LYS A CA 1
ATOM 1440 C C . LYS A 1 175 ? -20.449 3.464 -20.171 1.00 70.50 175 LYS A C 1
ATOM 1442 O O . LYS A 1 175 ? -20.537 4.591 -20.662 1.00 70.50 175 LYS A O 1
ATOM 1447 N N . GLU A 1 176 ? -21.435 2.567 -20.251 1.00 57.75 176 GLU A N 1
ATOM 1448 C CA . GLU A 1 176 ? -22.791 2.965 -20.633 1.00 57.75 176 GLU A CA 1
ATOM 1449 C C . GLU A 1 176 ? -23.191 4.123 -19.715 1.00 57.75 176 GLU A C 1
ATOM 1451 O O . GLU A 1 176 ? -22.937 4.080 -18.507 1.00 57.75 176 GLU A O 1
ATOM 1456 N N . ALA A 1 177 ? -23.725 5.199 -20.291 1.00 56.12 177 ALA A N 1
ATOM 1457 C CA . ALA A 1 177 ? -24.090 6.404 -19.561 1.00 56.12 177 ALA A CA 1
ATOM 1458 C C . ALA A 1 177 ? -25.302 6.140 -18.650 1.00 56.12 177 ALA A C 1
ATOM 1460 O O . ALA A 1 177 ? -26.400 6.587 -18.949 1.00 56.12 177 ALA A O 1
ATOM 1461 N N . ALA A 1 178 ? -25.116 5.370 -17.576 1.00 50.41 178 ALA A N 1
ATOM 1462 C CA . ALA A 1 178 ? -26.032 5.194 -16.455 1.00 50.41 178 ALA A CA 1
ATOM 1463 C C . ALA A 1 178 ? -25.407 4.256 -15.409 1.00 50.41 178 ALA A C 1
ATOM 1465 O O . ALA A 1 178 ? -25.693 3.066 -15.348 1.00 50.41 178 ALA A O 1
ATOM 1466 N N . VAL A 1 179 ? -24.596 4.815 -14.519 1.00 42.72 179 VAL A N 1
ATOM 1467 C CA . VAL A 1 179 ? -24.784 4.521 -13.097 1.00 42.72 179 VAL A CA 1
ATOM 1468 C C . VAL A 1 179 ? -24.849 5.905 -12.484 1.00 42.72 179 VAL A C 1
ATOM 1470 O O . VAL A 1 179 ? -23.841 6.617 -12.506 1.00 42.72 179 VAL A O 1
ATOM 1473 N N . GLU A 1 180 ? -26.046 6.333 -12.061 1.00 46.75 180 GLU A N 1
ATOM 1474 C CA . GLU A 1 180 ? -26.177 7.448 -11.117 1.00 46.75 180 GLU A CA 1
ATOM 1475 C C . GLU A 1 180 ? -25.047 7.294 -10.105 1.00 46.75 180 GLU A C 1
ATOM 1477 O O . GLU A 1 180 ? -24.823 6.172 -9.643 1.00 46.75 180 GLU A O 1
ATOM 1482 N N . LYS A 1 181 ? -24.286 8.370 -9.834 1.00 41.09 181 LYS A N 1
ATOM 1483 C CA . LYS A 1 181 ? -23.335 8.401 -8.710 1.00 41.09 181 LYS A CA 1
ATOM 1484 C C . LYS A 1 181 ? -23.943 7.535 -7.601 1.00 41.09 181 LYS A C 1
ATOM 1486 O O . LYS A 1 181 ? -25.070 7.862 -7.223 1.00 41.09 181 LYS A O 1
ATOM 1491 N N . PRO A 1 182 ? -23.286 6.451 -7.134 1.00 44.91 182 PRO A N 1
ATOM 1492 C CA . PRO A 1 182 ? -23.757 5.785 -5.931 1.00 44.91 182 PRO A CA 1
ATOM 1493 C C . PRO A 1 182 ? -23.976 6.910 -4.937 1.00 44.91 182 PRO A C 1
ATOM 1495 O O . PRO A 1 182 ? -23.057 7.720 -4.769 1.00 44.91 182 PRO A O 1
ATOM 1498 N N . GLU A 1 183 ? -25.217 7.045 -4.463 1.00 50.84 183 GLU A N 1
ATOM 1499 C CA . GLU A 1 183 ? -25.640 8.111 -3.562 1.00 50.84 183 GLU A CA 1
ATOM 1500 C C . GLU A 1 183 ? -24.500 8.289 -2.565 1.00 50.84 183 GLU A C 1
ATOM 1502 O O . GLU A 1 183 ? -24.113 7.300 -1.937 1.00 50.84 183 GLU A O 1
ATOM 1507 N N . GLU A 1 184 ? -23.837 9.458 -2.581 1.00 47.62 184 GLU A N 1
ATOM 1508 C CA . GLU A 1 184 ? -22.661 9.695 -1.743 1.00 47.62 184 GLU A CA 1
ATOM 1509 C C . GLU A 1 184 ? -23.085 9.287 -0.347 1.00 47.62 184 GLU A C 1
ATOM 1511 O O . GLU A 1 184 ? -23.941 9.959 0.222 1.00 47.62 184 GLU A O 1
ATOM 1516 N N . VAL A 1 185 ? -22.579 8.148 0.148 1.00 48.53 185 VAL A N 1
ATOM 1517 C CA . VAL A 1 185 ? -22.957 7.672 1.472 1.00 48.53 185 VAL A CA 1
ATOM 1518 C C . VAL A 1 185 ? -22.554 8.819 2.374 1.00 48.53 185 VAL A C 1
ATOM 1520 O O . VAL A 1 185 ? -21.351 9.110 2.432 1.00 48.53 185 VAL A O 1
ATOM 1523 N N . PRO A 1 186 ? -23.513 9.543 2.982 1.00 52.88 186 PRO A N 1
ATOM 1524 C CA . PRO A 1 186 ? -23.169 10.756 3.682 1.00 52.88 186 PRO A CA 1
ATOM 1525 C C . PRO A 1 186 ? -22.120 10.363 4.706 1.00 52.88 186 PRO A C 1
ATOM 1527 O O . PRO A 1 186 ? -22.309 9.387 5.433 1.00 52.88 186 PRO A O 1
ATOM 1530 N N . LEU A 1 187 ? -20.994 11.074 4.766 1.00 50.53 187 LEU A N 1
ATOM 1531 C CA . LEU A 1 187 ? -19.988 10.837 5.808 1.00 50.53 187 LEU A CA 1
ATOM 1532 C C . LEU A 1 187 ? -20.628 10.897 7.210 1.00 50.53 187 LEU A C 1
ATOM 1534 O O . LEU A 1 187 ? -20.098 10.326 8.154 1.00 50.53 187 LEU A O 1
ATOM 1538 N N . GLU A 1 188 ? -21.805 11.519 7.320 1.00 53.22 188 GLU A N 1
ATOM 1539 C CA . GLU A 1 188 ? -22.721 11.502 8.461 1.00 53.22 188 GLU A CA 1
ATOM 1540 C C . GLU A 1 188 ? -23.217 10.098 8.862 1.00 53.22 188 GLU A C 1
ATOM 1542 O O . GLU A 1 188 ? -23.393 9.855 10.049 1.00 53.22 188 GLU A O 1
ATOM 1547 N N . GLN A 1 189 ? -23.399 9.154 7.929 1.00 50.25 189 GLN A N 1
ATOM 1548 C CA . GLN A 1 189 ? -23.719 7.749 8.237 1.00 50.25 189 GLN A CA 1
ATOM 1549 C C . GLN A 1 189 ? -22.528 7.000 8.859 1.00 50.25 189 GLN A C 1
ATOM 1551 O O . GLN A 1 189 ? -22.727 6.009 9.557 1.00 50.25 189 GLN A O 1
ATOM 1556 N N . PHE A 1 190 ? -21.301 7.488 8.635 1.00 48.97 190 PHE A N 1
ATOM 1557 C CA . PHE A 1 190 ? -20.076 7.008 9.285 1.00 48.97 190 PHE A CA 1
ATOM 1558 C C . PHE A 1 190 ? -19.625 7.896 10.453 1.00 48.97 190 PHE A C 1
ATOM 1560 O O . PHE A 1 190 ? -18.667 7.552 11.151 1.00 48.97 190 PHE A O 1
ATOM 1567 N N . ALA A 1 191 ? -20.290 9.030 10.694 1.00 51.41 191 ALA A N 1
ATOM 1568 C CA . ALA A 1 191 ? -20.068 9.809 11.897 1.00 51.41 191 ALA A CA 1
ATOM 1569 C C . ALA A 1 191 ? -20.521 8.956 13.083 1.00 51.41 191 ALA A C 1
ATOM 1571 O O . ALA A 1 191 ? -21.626 8.413 13.078 1.00 51.41 191 ALA A O 1
ATOM 1572 N N . ALA A 1 192 ? -19.651 8.812 14.087 1.00 57.44 192 ALA A N 1
ATOM 1573 C CA . ALA A 1 192 ? -19.979 8.104 15.316 1.00 57.44 192 ALA A CA 1
ATOM 1574 C C . ALA A 1 192 ? -21.360 8.561 15.806 1.00 57.44 192 ALA A C 1
ATOM 1576 O O . ALA A 1 192 ? -21.576 9.763 15.988 1.00 57.44 192 ALA A O 1
ATOM 1577 N N . THR A 1 193 ? -22.290 7.613 15.965 1.00 62.31 193 THR A N 1
ATOM 1578 C CA . THR A 1 193 ? -23.643 7.879 16.468 1.00 62.31 193 THR A CA 1
ATOM 1579 C C . THR A 1 193 ? -23.537 8.840 17.653 1.00 62.31 193 THR A C 1
ATOM 1581 O O . THR A 1 193 ? -22.755 8.556 18.565 1.00 62.31 193 THR A O 1
ATOM 1584 N N . PRO A 1 194 ? -24.237 9.989 17.657 1.00 75.94 194 PRO A N 1
ATOM 1585 C CA . PRO A 1 194 ? -24.049 10.988 18.699 1.00 75.94 194 PRO A CA 1
ATOM 1586 C C . PRO A 1 194 ? -24.326 10.366 20.072 1.00 75.94 194 PRO A C 1
ATOM 1588 O O . PRO A 1 194 ? -25.445 9.948 20.358 1.00 75.94 194 PRO A O 1
ATOM 1591 N N . TYR A 1 195 ? -23.297 10.289 20.918 1.00 80.25 195 TYR A N 1
ATOM 1592 C CA . TYR A 1 195 ? -23.438 9.840 22.300 1.00 80.25 195 TYR A CA 1
ATOM 1593 C C . TYR A 1 195 ? -24.163 10.928 23.114 1.00 80.25 195 TYR A C 1
ATOM 1595 O O . TYR A 1 195 ? -23.822 12.106 22.945 1.00 80.25 195 TYR A O 1
ATOM 1603 N N . PRO A 1 196 ? -25.115 10.594 24.009 1.00 86.50 196 PRO A N 1
ATOM 1604 C CA . PRO A 1 196 ? -25.667 9.264 24.279 1.00 86.50 196 PRO A CA 1
ATOM 1605 C C . PRO A 1 196 ? -26.676 8.823 23.203 1.00 86.50 196 PRO A C 1
ATOM 1607 O O . PRO A 1 196 ? -27.669 9.514 22.959 1.00 86.50 196 PRO A O 1
ATOM 1610 N N . ALA A 1 197 ? -26.463 7.647 22.607 1.00 81.94 197 ALA A N 1
ATOM 1611 C CA . ALA A 1 197 ? -27.287 7.143 21.505 1.00 81.94 197 ALA A CA 1
ATOM 1612 C C . ALA A 1 197 ? -28.429 6.240 21.998 1.00 81.94 197 ALA A C 1
ATOM 1614 O O . ALA A 1 197 ? -29.524 6.229 21.435 1.00 81.94 197 ALA A O 1
ATOM 1615 N N . THR A 1 198 ? -28.196 5.500 23.081 1.00 83.31 198 THR A N 1
ATOM 1616 C CA . THR A 1 198 ? -29.146 4.538 23.645 1.00 83.31 198 THR A CA 1
ATOM 1617 C C . THR A 1 198 ? -29.747 5.025 24.964 1.00 83.31 198 THR A C 1
ATOM 1619 O O . THR A 1 198 ? -29.243 5.938 25.622 1.00 83.31 198 THR A O 1
ATOM 1622 N N . ALA A 1 199 ? -30.842 4.393 25.396 1.00 82.62 199 ALA A N 1
ATOM 1623 C CA . ALA A 1 199 ? -31.397 4.640 26.727 1.00 82.62 199 ALA A CA 1
ATOM 1624 C C . ALA A 1 199 ? -30.381 4.294 27.838 1.00 82.62 199 ALA A C 1
ATOM 1626 O O . ALA A 1 199 ? -30.324 4.991 28.852 1.00 82.62 199 ALA A O 1
ATOM 1627 N N . ARG A 1 200 ? -29.531 3.278 27.611 1.00 84.19 200 ARG A N 1
ATOM 1628 C CA . ARG A 1 200 ? -28.440 2.889 28.516 1.00 84.19 200 ARG A CA 1
ATOM 1629 C C . ARG A 1 200 ? -27.375 3.976 28.621 1.00 84.19 200 ARG A C 1
ATOM 1631 O O . ARG A 1 200 ? -27.007 4.330 29.733 1.00 84.19 200 ARG A O 1
ATOM 1638 N N . ASP A 1 201 ? -26.954 4.566 27.505 1.00 86.81 201 ASP A N 1
ATOM 1639 C CA . ASP A 1 201 ? -25.978 5.667 27.504 1.00 86.81 201 ASP A CA 1
ATOM 1640 C C . ASP A 1 201 ? -26.495 6.866 28.310 1.00 86.81 201 ASP A C 1
ATOM 1642 O O . ASP A 1 201 ? -25.769 7.457 29.108 1.00 86.81 201 ASP A O 1
ATOM 1646 N N . LYS A 1 202 ? -27.793 7.182 28.173 1.00 88.06 202 LYS A N 1
ATOM 1647 C CA . LYS A 1 202 ? -28.452 8.219 28.981 1.00 88.06 202 LYS A CA 1
ATOM 1648 C C . LYS A 1 202 ? -28.456 7.861 30.467 1.00 88.06 202 LYS A C 1
ATOM 1650 O O . LYS A 1 202 ? -28.217 8.737 31.292 1.00 88.06 202 LYS A O 1
ATOM 1655 N N . ALA A 1 203 ? -28.701 6.599 30.821 1.00 87.00 203 ALA A N 1
ATOM 1656 C CA . ALA A 1 203 ? -28.639 6.133 32.206 1.00 87.00 203 ALA A CA 1
ATOM 1657 C C . ALA A 1 203 ? -27.209 6.191 32.779 1.00 87.00 203 ALA A C 1
ATOM 1659 O O . ALA A 1 203 ? -27.037 6.604 33.923 1.00 87.00 203 ALA A O 1
ATOM 1660 N N . ILE A 1 204 ? -26.186 5.865 31.978 1.00 89.25 204 ILE A N 1
ATOM 1661 C CA . ILE A 1 204 ? -24.767 5.993 32.350 1.00 89.25 204 ILE A CA 1
ATOM 1662 C C . ILE A 1 204 ? -24.410 7.465 32.590 1.00 89.25 204 ILE A C 1
ATOM 1664 O O . ILE A 1 204 ? -23.822 7.777 33.623 1.00 89.25 204 ILE A O 1
ATOM 1668 N N . CYS A 1 205 ? -24.829 8.391 31.716 1.00 89.81 205 CYS A N 1
ATOM 1669 C CA . CYS A 1 205 ? -24.667 9.830 31.961 1.00 89.81 205 CYS A CA 1
ATOM 1670 C C . CYS A 1 205 ? -25.350 10.273 33.262 1.00 89.81 205 CYS A C 1
ATOM 1672 O O . CYS A 1 205 ? -24.809 11.096 33.999 1.00 89.81 205 CYS A O 1
ATOM 1674 N N . ALA A 1 206 ? -26.536 9.729 33.547 1.00 90.00 206 ALA A N 1
ATOM 1675 C CA . ALA A 1 206 ? -27.286 10.027 34.760 1.00 90.00 206 ALA A CA 1
ATOM 1676 C C . ALA A 1 206 ? -26.526 9.564 36.012 1.00 90.00 206 ALA A C 1
ATOM 1678 O O . ALA A 1 206 ? -26.397 10.328 36.967 1.00 90.00 206 ALA A O 1
ATOM 1679 N N . ALA A 1 207 ? -25.997 8.338 35.987 1.00 89.62 207 ALA A N 1
ATOM 1680 C CA . ALA A 1 207 ? -25.194 7.781 37.069 1.00 89.62 207 ALA A CA 1
ATOM 1681 C C . ALA A 1 207 ? -23.880 8.556 37.255 1.00 89.62 207 ALA A C 1
ATOM 1683 O O . ALA A 1 207 ? -23.528 8.883 38.383 1.00 89.62 207 ALA A O 1
ATOM 1684 N N . ALA A 1 208 ? -23.202 8.925 36.163 1.00 91.44 208 ALA A N 1
ATOM 1685 C CA . ALA A 1 208 ? -21.971 9.713 36.208 1.00 91.44 208 ALA A CA 1
ATOM 1686 C C . ALA A 1 208 ? -22.209 11.072 36.880 1.00 91.44 208 ALA A C 1
ATOM 1688 O O . ALA A 1 208 ? -21.487 11.452 37.798 1.00 91.44 208 ALA A O 1
ATOM 1689 N N . LEU A 1 209 ? -23.275 11.786 36.502 1.00 91.12 209 LEU A N 1
ATOM 1690 C CA . LEU A 1 209 ? -23.623 13.046 37.162 1.00 91.12 209 LEU A CA 1
ATOM 1691 C C . LEU A 1 209 ? -24.002 12.854 38.629 1.00 91.12 209 LEU A C 1
ATOM 1693 O O . LEU A 1 209 ? -23.521 13.610 39.466 1.00 91.12 209 LEU A O 1
ATOM 1697 N N . ALA A 1 210 ? -24.779 11.823 38.962 1.00 90.75 210 ALA A N 1
ATOM 1698 C CA . ALA A 1 210 ? -25.096 11.514 40.354 1.00 90.75 210 ALA A CA 1
ATOM 1699 C C . ALA A 1 210 ? -23.830 11.227 41.184 1.00 90.75 210 ALA A C 1
ATOM 1701 O O . ALA A 1 210 ? -23.751 11.648 42.335 1.00 90.75 210 ALA A O 1
ATOM 1702 N N . ILE A 1 211 ? -22.812 10.574 40.607 1.00 91.88 211 ILE A N 1
ATOM 1703 C CA . ILE A 1 211 ? -21.515 10.359 41.267 1.00 91.88 211 ILE A CA 1
ATOM 1704 C C . ILE A 1 211 ? -20.839 11.703 41.533 1.00 91.88 211 ILE A C 1
ATOM 1706 O O . ILE A 1 211 ? -20.371 11.929 42.646 1.00 91.88 211 ILE A O 1
ATOM 1710 N N . VAL A 1 212 ? -20.804 12.615 40.556 1.00 90.81 212 VAL A N 1
ATOM 1711 C CA . VAL A 1 212 ? -20.233 13.961 40.751 1.00 90.81 212 VAL A CA 1
ATOM 1712 C C . VAL A 1 212 ? -21.014 14.766 41.798 1.00 90.81 212 VAL A C 1
ATOM 1714 O O . VAL A 1 212 ? -20.416 15.496 42.579 1.00 90.81 212 VAL A O 1
ATOM 1717 N N . GLU A 1 213 ? -22.339 14.640 41.840 1.00 88.75 213 GLU A N 1
ATOM 1718 C CA . GLU A 1 213 ? -23.205 15.368 42.777 1.00 88.75 213 GLU A CA 1
ATOM 1719 C C . GLU A 1 213 ? -23.078 14.845 44.216 1.00 88.75 213 GLU A C 1
ATOM 1721 O O . GLU A 1 213 ? -23.090 15.624 45.171 1.00 88.75 213 GLU A O 1
ATOM 1726 N N . GLN A 1 214 ? -22.937 13.528 44.381 1.00 89.69 214 GLN A N 1
ATOM 1727 C CA . GLN A 1 214 ? -22.840 12.873 45.687 1.00 89.69 214 GLN A CA 1
ATOM 1728 C C . GLN A 1 214 ? -21.397 12.766 46.208 1.00 89.69 214 GLN A C 1
ATOM 1730 O O . GLN A 1 214 ? -21.187 12.516 47.399 1.00 89.69 214 GLN A O 1
ATOM 1735 N N . SER A 1 215 ? -20.394 12.972 45.351 1.00 85.06 215 SER A N 1
ATOM 1736 C CA . SER A 1 215 ? -18.978 12.938 45.720 1.00 85.06 215 SER A CA 1
ATOM 1737 C C . SER A 1 215 ? -18.336 14.325 45.670 1.00 85.06 215 SER A C 1
ATOM 1739 O O . SER A 1 215 ? -18.656 15.169 44.842 1.00 85.06 215 SER A O 1
ATOM 1741 N N . ARG A 1 216 ? -17.397 14.600 46.580 1.00 70.38 216 ARG A N 1
ATOM 1742 C CA . ARG A 1 216 ? -16.676 15.883 46.620 1.00 70.38 216 ARG A CA 1
ATOM 1743 C C . ARG A 1 216 ? -15.378 15.798 45.817 1.00 70.38 216 ARG A C 1
ATOM 1745 O O . ARG A 1 216 ? -14.303 15.862 46.402 1.00 70.38 216 ARG A O 1
ATOM 1752 N N . GLY A 1 217 ? -15.489 15.640 44.499 1.00 73.69 217 GLY A N 1
ATOM 1753 C CA . GLY A 1 217 ? -14.339 15.694 43.589 1.00 73.69 217 GLY A CA 1
ATOM 1754 C C . GLY A 1 217 ? -13.491 14.421 43.572 1.00 73.69 217 GLY A C 1
ATOM 1755 O O . GLY A 1 217 ? -12.324 14.453 43.959 1.00 73.69 217 GLY A O 1
ATOM 1756 N N . LEU A 1 218 ? -14.074 13.306 43.125 1.00 86.12 218 LEU A N 1
ATOM 1757 C CA . LEU A 1 218 ? -13.334 12.062 42.881 1.00 86.12 218 LEU A CA 1
ATOM 1758 C C . LEU A 1 218 ? -12.345 12.203 41.718 1.00 86.12 218 LEU A C 1
ATOM 1760 O O . LEU A 1 218 ? -12.560 13.002 40.799 1.00 86.12 218 LEU A O 1
ATOM 1764 N N . SER A 1 219 ? -11.283 11.391 41.747 1.00 89.50 219 SER A N 1
ATOM 1765 C CA . SER A 1 219 ? -10.392 11.209 40.599 1.00 89.50 219 SER A CA 1
ATOM 1766 C C . SER A 1 219 ? -11.171 10.638 39.407 1.00 89.50 219 SER A C 1
ATOM 1768 O O . SER A 1 219 ? -12.214 10.000 39.578 1.00 89.50 219 SER A O 1
ATOM 1770 N N . SER A 1 220 ? -10.675 10.831 38.182 1.00 87.94 220 SER A N 1
ATOM 1771 C CA . SER A 1 220 ? -11.315 10.215 37.013 1.00 87.94 220 SER A CA 1
ATOM 1772 C C . SER A 1 220 ? -11.294 8.681 37.081 1.00 87.94 220 SER A C 1
ATOM 1774 O O . SER A 1 220 ? -12.170 8.058 36.482 1.00 87.94 220 SER A O 1
ATOM 1776 N N . ALA A 1 221 ? -10.320 8.086 37.778 1.00 88.50 221 ALA A N 1
ATOM 1777 C CA . ALA A 1 221 ? -10.204 6.644 37.983 1.00 88.50 221 ALA A CA 1
ATOM 1778 C C . ALA A 1 221 ? -11.271 6.129 38.964 1.00 88.50 221 ALA A C 1
ATOM 1780 O O . ALA A 1 221 ? -12.048 5.242 38.619 1.00 88.50 221 ALA A O 1
ATOM 1781 N N . ASP A 1 222 ? -11.406 6.764 40.131 1.00 90.75 222 ASP A N 1
ATOM 1782 C CA . ASP A 1 222 ? -12.424 6.398 41.128 1.00 90.75 222 ASP A CA 1
ATOM 1783 C C . ASP A 1 222 ? -13.847 6.657 40.622 1.00 90.75 222 ASP A C 1
ATOM 1785 O O . ASP A 1 222 ? -14.795 5.968 40.999 1.00 90.75 222 ASP A O 1
ATOM 1789 N N . HIS A 1 223 ? -14.013 7.653 39.748 1.00 91.88 223 HIS A N 1
ATOM 1790 C CA . HIS A 1 223 ? -15.284 7.898 39.080 1.00 91.88 223 HIS A CA 1
ATOM 1791 C C . HIS A 1 223 ? -15.675 6.727 38.168 1.00 91.88 223 HIS A C 1
ATOM 1793 O O . HIS A 1 223 ? -16.829 6.292 38.177 1.00 91.88 223 HIS A O 1
ATOM 1799 N N . LEU A 1 224 ? -14.720 6.201 37.394 1.00 90.81 224 LEU A N 1
ATOM 1800 C CA . LEU A 1 224 ? -14.942 5.025 36.557 1.00 90.81 224 LEU A CA 1
ATOM 1801 C C . LEU A 1 224 ? -15.243 3.787 37.414 1.00 90.81 224 LEU A C 1
ATOM 1803 O O . LEU A 1 224 ? -16.173 3.050 37.093 1.00 90.81 224 LEU A O 1
ATOM 1807 N N . ASP A 1 225 ? -14.545 3.603 38.535 1.00 92.00 225 ASP A N 1
ATOM 1808 C CA . ASP A 1 225 ? -14.809 2.506 39.476 1.00 92.00 225 ASP A CA 1
ATOM 1809 C C . ASP A 1 225 ? -16.230 2.591 40.048 1.00 92.00 225 ASP A C 1
ATOM 1811 O O . ASP A 1 225 ? -16.963 1.600 40.056 1.00 92.00 225 ASP A O 1
ATOM 1815 N N . ALA A 1 226 ? -16.665 3.790 40.452 1.00 91.62 226 ALA A N 1
ATOM 1816 C CA . ALA A 1 226 ? -18.029 4.031 40.916 1.00 91.62 226 ALA A CA 1
ATOM 1817 C C . ALA A 1 226 ? -19.069 3.690 39.836 1.00 91.62 226 ALA A C 1
ATOM 1819 O O . ALA A 1 226 ? -20.099 3.094 40.146 1.00 91.62 226 ALA A O 1
ATOM 1820 N N . LEU A 1 227 ? -18.803 4.015 38.567 1.00 90.44 227 LEU A N 1
ATOM 1821 C CA . LEU A 1 227 ? -19.680 3.650 37.449 1.00 90.44 227 LEU A CA 1
ATOM 1822 C C . LEU A 1 227 ? -19.706 2.145 37.180 1.00 90.44 227 LEU A C 1
ATOM 1824 O O . LEU A 1 227 ? -20.777 1.589 36.930 1.00 90.44 227 LEU A O 1
ATOM 1828 N N . LEU A 1 228 ? -18.557 1.470 37.234 1.00 89.50 228 LEU A N 1
ATOM 1829 C CA . LEU A 1 228 ? -18.471 0.020 37.061 1.00 89.50 228 LEU A CA 1
ATOM 1830 C C . LEU A 1 228 ? -19.247 -0.703 38.167 1.00 89.50 228 LEU A C 1
ATOM 1832 O O . LEU A 1 228 ? -20.048 -1.587 37.872 1.00 89.50 228 LEU A O 1
ATOM 1836 N N . LEU A 1 229 ? -19.103 -0.264 39.419 1.00 89.75 229 LEU A N 1
ATOM 1837 C CA . LEU A 1 229 ? -19.861 -0.788 40.558 1.00 89.75 229 LEU A CA 1
ATOM 1838 C C . LEU A 1 229 ? -21.361 -0.475 40.442 1.00 89.75 229 LEU A C 1
ATOM 1840 O O . LEU A 1 229 ? -22.193 -1.342 40.695 1.00 89.75 229 LEU A O 1
ATOM 1844 N N . ALA A 1 230 ? -21.727 0.725 39.986 1.00 87.62 230 ALA A N 1
ATOM 1845 C CA . ALA A 1 230 ? -23.123 1.108 39.772 1.00 87.62 230 ALA A CA 1
ATOM 1846 C C . ALA A 1 230 ? -23.788 0.398 38.579 1.00 87.62 230 ALA A C 1
ATOM 1848 O O . ALA A 1 230 ? -25.005 0.444 38.453 1.00 87.62 230 ALA A O 1
ATOM 1849 N N . THR A 1 231 ? -23.025 -0.234 37.688 1.00 85.81 231 THR A N 1
ATOM 1850 C CA . THR A 1 231 ? -23.546 -0.952 36.508 1.00 85.81 231 THR A CA 1
ATOM 1851 C C . THR A 1 231 ? -23.478 -2.473 36.663 1.00 85.81 231 THR A C 1
ATOM 1853 O O . THR A 1 231 ? -24.252 -3.174 36.013 1.00 85.81 231 THR A O 1
ATOM 1856 N N . HIS A 1 232 ? -22.615 -2.983 37.549 1.00 86.94 232 HIS A N 1
ATOM 1857 C CA . HIS A 1 232 ? -22.427 -4.409 37.822 1.00 86.94 232 HIS A CA 1
ATOM 1858 C C . HIS A 1 232 ? -22.841 -4.726 39.270 1.00 86.94 232 HIS A C 1
ATOM 1860 O O . HIS A 1 232 ? -22.024 -4.626 40.190 1.00 86.94 232 HIS A O 1
ATOM 1866 N N . PRO A 1 233 ? -24.100 -5.141 39.504 1.00 84.31 233 PRO A N 1
ATOM 1867 C CA . PRO A 1 233 ? -24.632 -5.312 40.856 1.00 84.31 233 PRO A CA 1
ATOM 1868 C C . PRO A 1 233 ? -23.899 -6.401 41.636 1.00 84.31 233 PRO A C 1
ATOM 1870 O O . PRO A 1 233 ? -23.673 -6.258 42.836 1.00 84.31 233 PRO A O 1
ATOM 1873 N N . GLU A 1 234 ? -23.477 -7.460 40.945 1.00 86.19 234 GLU A N 1
ATOM 1874 C CA . GLU A 1 234 ? -22.706 -8.552 41.538 1.00 86.19 234 GLU A CA 1
ATOM 1875 C C . GLU A 1 234 ? -21.341 -8.076 42.039 1.00 86.19 234 GLU A C 1
ATOM 1877 O O . GLU A 1 234 ? -20.885 -8.530 43.081 1.00 86.19 234 GLU A O 1
ATOM 1882 N N . TRP A 1 235 ? -20.716 -7.103 41.369 1.00 89.25 235 TRP A N 1
ATOM 1883 C CA . TRP A 1 235 ? -19.453 -6.531 41.836 1.00 89.25 235 TRP A CA 1
ATOM 1884 C C . TRP A 1 235 ? -19.670 -5.609 43.030 1.00 89.25 235 TRP A C 1
ATOM 1886 O O . TRP A 1 235 ? -18.922 -5.680 43.998 1.00 89.25 235 TRP A O 1
ATOM 1896 N N . CYS A 1 236 ? -20.718 -4.779 43.002 1.00 87.31 236 CYS A N 1
ATOM 1897 C CA . CYS A 1 236 ? -21.019 -3.871 44.107 1.00 87.31 236 CYS A CA 1
ATOM 1898 C C . CYS A 1 236 ? -21.271 -4.625 45.420 1.00 87.31 236 CYS A C 1
ATOM 1900 O O . CYS A 1 236 ? -20.698 -4.267 46.446 1.00 87.31 236 CYS A O 1
ATOM 1902 N N . LYS A 1 237 ? -22.063 -5.705 45.393 1.00 87.81 237 LYS A N 1
ATOM 1903 C CA . LYS A 1 237 ? -22.380 -6.513 46.587 1.00 87.81 237 LYS A CA 1
ATOM 1904 C C . LYS A 1 237 ? -21.150 -7.089 47.280 1.00 87.81 237 LYS A C 1
ATOM 1906 O O . LYS A 1 237 ? -21.145 -7.189 48.503 1.00 87.81 237 LYS A O 1
ATOM 1911 N N . VAL A 1 238 ? -20.118 -7.448 46.516 1.00 90.50 238 VAL A N 1
ATOM 1912 C CA . VAL A 1 238 ? -18.874 -8.034 47.039 1.00 90.50 238 VAL A CA 1
ATOM 1913 C C . VAL A 1 238 ? -18.115 -7.056 47.950 1.00 90.50 238 VAL A C 1
ATOM 1915 O O . VAL A 1 238 ? -17.360 -7.491 48.821 1.00 90.50 238 VAL A O 1
ATOM 1918 N N . PHE A 1 239 ? -18.336 -5.747 47.797 1.00 89.94 239 PHE A N 1
ATOM 1919 C CA . PHE A 1 239 ? -17.718 -4.697 48.616 1.00 89.94 239 PHE A CA 1
ATOM 1920 C C . PHE A 1 239 ? -18.672 -4.056 49.638 1.00 89.94 239 PHE A C 1
ATOM 1922 O O . PHE A 1 239 ? -18.244 -3.171 50.377 1.00 89.94 239 PHE A O 1
ATOM 1929 N N . LEU A 1 240 ? -19.937 -4.486 49.687 1.00 89.81 240 LEU A N 1
ATOM 1930 C CA . LEU A 1 240 ? -20.937 -4.012 50.647 1.00 89.81 240 LEU A CA 1
ATOM 1931 C C . LEU A 1 240 ? -21.100 -4.987 51.814 1.00 89.81 240 LEU A C 1
ATOM 1933 O O . LEU A 1 240 ? -20.937 -6.201 51.658 1.00 89.81 240 LEU A O 1
ATOM 1937 N N . ASP A 1 241 ? -21.515 -4.457 52.963 1.00 87.75 241 ASP A N 1
ATOM 1938 C CA . ASP A 1 241 ? -21.829 -5.277 54.128 1.00 87.75 241 ASP A CA 1
ATOM 1939 C C . ASP A 1 241 ? -23.095 -6.110 53.889 1.00 87.75 241 ASP A C 1
ATOM 1941 O O . ASP A 1 241 ? -24.052 -5.682 53.238 1.00 87.75 241 ASP A O 1
ATOM 1945 N N . GLN A 1 242 ? -23.145 -7.309 54.474 1.00 86.12 242 GLN A N 1
ATOM 1946 C CA . GLN A 1 242 ? -24.266 -8.238 54.286 1.00 86.12 242 GLN A CA 1
ATOM 1947 C C . GLN A 1 242 ? -25.616 -7.662 54.762 1.00 86.12 242 GLN A C 1
ATOM 1949 O O . GLN A 1 242 ? -26.671 -8.031 54.245 1.00 86.12 242 GLN A O 1
ATOM 1954 N N . SER A 1 243 ? -25.597 -6.727 55.718 1.00 87.75 243 SER A N 1
ATOM 1955 C CA . SER A 1 243 ? -26.781 -5.993 56.187 1.00 87.75 243 SER A CA 1
ATOM 1956 C C . SER A 1 243 ? -27.375 -5.060 55.124 1.00 87.75 243 SER A C 1
ATOM 1958 O O . SER A 1 243 ? -28.567 -4.758 55.171 1.00 87.75 243 SER A O 1
ATOM 1960 N N . GLU A 1 244 ? -26.572 -4.623 54.154 1.00 87.50 244 GLU A N 1
ATOM 1961 C CA . GLU A 1 244 ? -26.951 -3.654 53.125 1.00 87.50 244 GLU A CA 1
ATOM 1962 C C . GLU A 1 244 ? -27.431 -4.318 51.832 1.00 87.50 244 GLU A C 1
ATOM 1964 O O . GLU A 1 244 ? -28.102 -3.674 51.025 1.00 87.50 244 GLU A O 1
ATOM 1969 N N . HIS A 1 245 ? -27.160 -5.615 51.649 1.00 87.81 245 HIS A N 1
ATOM 1970 C CA . HIS A 1 245 ? -27.492 -6.361 50.429 1.00 87.81 245 HIS A CA 1
ATOM 1971 C C . HIS A 1 245 ? -28.981 -6.288 50.077 1.00 87.81 245 HIS A C 1
ATOM 1973 O O . HIS A 1 245 ? -29.326 -6.047 48.923 1.00 87.81 245 HIS A O 1
ATOM 1979 N N . SER A 1 246 ? -29.873 -6.422 51.063 1.00 86.38 246 SER A N 1
ATOM 1980 C CA . SER A 1 246 ? -31.326 -6.338 50.843 1.00 86.38 246 SER A CA 1
ATOM 1981 C C . SER A 1 246 ? -31.782 -4.940 50.410 1.00 86.38 246 SER A C 1
ATOM 1983 O O . SER A 1 246 ? -32.681 -4.811 49.579 1.00 86.38 246 SER A O 1
ATOM 1985 N N . ALA A 1 247 ? -31.164 -3.890 50.959 1.00 87.19 247 ALA A N 1
ATOM 1986 C CA . ALA A 1 247 ? -31.476 -2.506 50.610 1.00 87.19 247 ALA A CA 1
ATOM 1987 C C . ALA A 1 247 ? -30.911 -2.140 49.227 1.00 87.19 247 ALA A C 1
ATOM 1989 O O . ALA A 1 247 ? -31.597 -1.490 48.438 1.00 87.19 247 ALA A O 1
ATOM 1990 N N . PHE A 1 248 ? -29.706 -2.622 48.908 1.00 86.38 248 PHE A N 1
ATOM 1991 C CA . PHE A 1 248 ? -29.111 -2.506 47.579 1.00 86.38 248 PHE A CA 1
ATOM 1992 C C . PHE A 1 248 ? -29.964 -3.208 46.522 1.00 86.38 248 PHE A C 1
ATOM 1994 O O . PHE A 1 248 ? -30.280 -2.609 45.503 1.00 86.38 248 PHE A O 1
ATOM 2001 N N . GLU A 1 249 ? -30.416 -4.435 46.782 1.00 84.81 249 GLU A N 1
ATOM 2002 C CA . GLU A 1 249 ? -31.311 -5.178 45.890 1.00 84.81 249 GLU A CA 1
ATOM 2003 C C . GLU A 1 249 ? -32.635 -4.455 45.635 1.00 84.81 249 GLU A C 1
ATOM 2005 O O . GLU A 1 249 ? -33.120 -4.414 44.505 1.00 84.81 249 GLU A O 1
ATOM 2010 N N . ALA A 1 250 ? -33.224 -3.848 46.667 1.00 85.19 250 ALA A N 1
ATOM 2011 C CA . ALA A 1 250 ? -34.438 -3.052 46.512 1.00 85.19 250 ALA A CA 1
ATOM 2012 C C . ALA A 1 250 ? -34.194 -1.806 45.640 1.00 85.19 250 ALA A C 1
ATOM 2014 O O . ALA A 1 250 ? -34.975 -1.537 44.725 1.00 85.19 250 ALA A O 1
ATOM 2015 N N . ALA A 1 251 ? -33.090 -1.086 45.872 1.00 83.12 251 ALA A N 1
ATOM 2016 C CA . ALA A 1 251 ? -32.687 0.058 45.053 1.00 83.12 251 ALA A CA 1
ATOM 2017 C C . ALA A 1 251 ? -32.399 -0.360 43.600 1.00 83.12 251 ALA A C 1
ATOM 2019 O O . ALA A 1 251 ? -32.869 0.282 42.661 1.00 83.12 251 ALA A O 1
ATOM 2020 N N . TRP A 1 252 ? -31.710 -1.487 43.415 1.00 78.38 252 TRP A N 1
ATOM 2021 C CA . TRP A 1 252 ? -31.372 -2.057 42.115 1.00 78.38 252 TRP A CA 1
ATOM 2022 C C . TRP A 1 252 ? -32.616 -2.453 41.315 1.00 78.38 252 TRP A C 1
ATOM 2024 O O . TRP A 1 252 ? -32.769 -2.077 40.151 1.00 78.38 252 TRP A O 1
ATOM 2034 N N . LYS A 1 253 ? -33.556 -3.156 41.957 1.00 79.38 253 LYS A N 1
ATOM 2035 C CA . LYS A 1 253 ? -34.838 -3.543 41.353 1.00 79.38 253 LYS A CA 1
ATOM 2036 C C . LYS A 1 253 ? -35.728 -2.349 41.036 1.00 79.38 253 LYS A C 1
ATOM 2038 O O . LYS A 1 253 ? -36.515 -2.454 40.107 1.00 79.38 253 LYS A O 1
ATOM 2043 N N . SER A 1 254 ? -35.609 -1.247 41.780 1.00 73.88 254 SER A N 1
ATOM 2044 C CA . SER A 1 254 ? -36.400 -0.030 41.569 1.00 73.88 254 SER A CA 1
ATOM 2045 C C . SER A 1 254 ? -35.829 0.890 40.484 1.00 73.88 254 SER A C 1
ATOM 2047 O O . SER A 1 254 ? -36.599 1.574 39.811 1.00 73.88 254 SER A O 1
ATOM 2049 N N . ALA A 1 255 ? -34.510 0.919 40.277 1.00 67.62 255 ALA A N 1
ATOM 2050 C CA . ALA A 1 255 ? -33.878 1.722 39.220 1.00 67.62 255 ALA A CA 1
ATOM 2051 C C . ALA A 1 255 ? -34.093 1.150 37.799 1.00 67.62 255 ALA A C 1
ATOM 2053 O O . ALA A 1 255 ? -33.878 1.840 36.809 1.00 67.62 255 ALA A O 1
ATOM 2054 N N . THR A 1 256 ? -34.515 -0.119 37.741 1.00 57.72 256 THR A N 1
ATOM 2055 C CA . THR A 1 256 ? -35.104 -0.936 36.660 1.00 57.72 256 THR A CA 1
ATOM 2056 C C . THR A 1 256 ? -34.685 -0.717 35.184 1.00 57.72 256 THR A C 1
ATOM 2058 O O . THR A 1 256 ? -34.872 0.333 34.573 1.00 57.72 256 THR A O 1
ATOM 2061 N N . GLN A 1 257 ? -34.260 -1.831 34.563 1.00 59.28 257 GLN A N 1
ATOM 2062 C CA . GLN A 1 257 ? -34.121 -2.163 33.124 1.00 59.28 257 GLN A CA 1
ATOM 2063 C C . GLN A 1 257 ? -33.125 -1.370 32.257 1.00 59.28 257 GLN A C 1
ATOM 2065 O O . GLN A 1 257 ? -32.430 -1.983 31.448 1.00 59.28 257 GLN A O 1
ATOM 2070 N N . THR A 1 258 ? -32.995 -0.054 32.414 1.00 58.50 258 THR A N 1
ATOM 2071 C CA . THR A 1 258 ? -32.246 0.764 31.435 1.00 58.50 258 THR A CA 1
ATOM 2072 C C . THR A 1 258 ? -30.724 0.674 31.602 1.00 58.50 258 THR A C 1
ATOM 2074 O O . THR A 1 258 ? -29.987 0.681 30.618 1.00 58.50 258 THR A O 1
ATOM 2077 N N . LEU A 1 259 ? -30.244 0.531 32.841 1.00 60.47 259 LEU A N 1
ATOM 2078 C CA . LEU A 1 259 ? -28.819 0.353 33.156 1.00 60.47 259 LEU A CA 1
ATOM 2079 C C . LEU A 1 259 ? -28.258 -1.006 32.673 1.00 60.47 259 LEU A C 1
ATOM 2081 O O . LEU A 1 25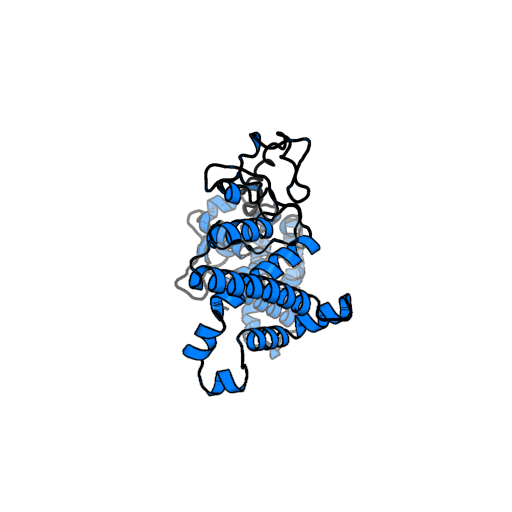9 ? -27.058 -1.123 32.425 1.00 60.47 259 LEU A O 1
ATOM 2085 N N . ILE A 1 260 ? -29.131 -2.011 32.504 1.00 55.06 260 ILE A N 1
ATOM 2086 C CA . ILE A 1 260 ? -28.784 -3.439 32.348 1.00 55.06 260 ILE A CA 1
ATOM 2087 C C . ILE A 1 260 ? -28.667 -3.875 30.877 1.00 55.06 260 ILE A C 1
ATOM 2089 O O . ILE A 1 260 ? -28.000 -4.858 30.577 1.00 55.06 260 ILE A O 1
ATOM 2093 N N . ALA A 1 261 ? -29.304 -3.175 29.938 1.00 49.03 261 ALA A N 1
ATOM 2094 C CA . ALA A 1 261 ? -29.630 -3.738 28.625 1.00 49.03 261 ALA A CA 1
ATOM 2095 C C . ALA A 1 261 ? -28.480 -3.767 27.589 1.00 49.03 261 ALA A C 1
ATOM 2097 O O . ALA A 1 261 ? -28.709 -3.478 26.416 1.00 49.03 261 ALA A O 1
ATOM 2098 N N . GLY A 1 262 ? -27.247 -4.110 27.970 1.00 54.66 262 GLY A N 1
ATOM 2099 C CA . GLY A 1 262 ? -26.211 -4.351 26.966 1.00 54.66 262 GLY A CA 1
ATOM 2100 C C . GLY A 1 262 ? -24.997 -5.131 27.454 1.00 54.66 262 GLY A C 1
ATOM 2101 O O . GLY A 1 262 ? -24.408 -4.808 28.479 1.00 54.66 262 GLY A O 1
ATOM 2102 N N . GLU A 1 263 ? -24.571 -6.099 26.644 1.00 56.97 263 GLU A N 1
ATOM 2103 C CA . GLU A 1 263 ? -23.270 -6.781 26.756 1.00 56.97 263 GLU A CA 1
ATOM 2104 C C . GLU A 1 263 ? -22.092 -5.848 26.418 1.00 56.97 263 GLU A C 1
ATOM 2106 O O . GLU A 1 263 ? -20.933 -6.173 26.659 1.00 56.97 263 GLU A O 1
ATOM 2111 N N . ASN A 1 264 ? -22.381 -4.661 25.874 1.00 67.00 264 ASN A N 1
ATOM 2112 C CA . ASN A 1 264 ? -21.362 -3.709 25.456 1.00 67.00 264 ASN A CA 1
ATOM 2113 C C . ASN A 1 264 ? -20.656 -3.064 26.663 1.00 67.00 264 ASN A C 1
ATOM 2115 O O . ASN A 1 264 ? -21.330 -2.712 27.642 1.00 67.00 264 ASN A O 1
ATOM 2119 N N . PRO A 1 265 ? -19.333 -2.843 26.584 1.00 74.94 265 PRO A N 1
ATOM 2120 C CA . PRO A 1 265 ? -18.575 -2.151 27.621 1.00 74.94 265 PRO A CA 1
ATOM 2121 C C . PRO A 1 265 ? -19.028 -0.692 27.772 1.00 74.94 265 PRO A C 1
ATOM 2123 O O . PRO A 1 265 ? -19.576 -0.088 26.846 1.00 74.94 265 PRO A O 1
ATOM 2126 N N . ILE A 1 266 ? -18.792 -0.116 28.952 1.00 81.94 266 ILE A N 1
ATOM 2127 C CA . ILE A 1 266 ? -19.075 1.298 29.223 1.00 81.94 266 ILE A CA 1
ATOM 2128 C C . ILE A 1 266 ? -18.147 2.158 28.364 1.00 81.94 266 ILE A C 1
ATOM 2130 O O . ILE A 1 266 ? -16.931 2.074 28.490 1.00 81.94 266 ILE A O 1
ATOM 2134 N N . GLN A 1 267 ? -18.721 3.032 27.542 1.00 86.12 267 GLN A N 1
ATOM 2135 C CA . GLN A 1 267 ? -17.990 4.031 26.758 1.00 86.12 267 GLN A CA 1
ATOM 2136 C C . GLN A 1 267 ? -17.651 5.247 27.637 1.00 86.12 267 GLN A C 1
ATOM 2138 O O . GLN A 1 267 ? -18.256 6.316 27.537 1.00 86.12 267 GLN A O 1
ATOM 2143 N N . TRP A 1 268 ? -16.739 5.050 28.598 1.00 88.75 268 TRP A N 1
ATOM 2144 C CA . TRP A 1 268 ? -16.437 6.052 29.629 1.00 88.75 268 TRP A CA 1
ATOM 2145 C C . TRP A 1 268 ? -15.917 7.363 29.039 1.00 88.75 268 TRP A C 1
ATOM 2147 O O . TRP A 1 268 ? -16.368 8.438 29.435 1.00 88.75 268 TRP A O 1
ATOM 2157 N N . LYS A 1 269 ? -15.000 7.281 28.070 1.00 88.25 269 LYS A N 1
ATOM 2158 C CA . LYS A 1 269 ? -14.413 8.457 27.421 1.00 88.25 269 LYS A CA 1
ATOM 2159 C C . LYS A 1 269 ? -15.486 9.288 26.717 1.00 88.25 269 LYS A C 1
ATOM 2161 O O . LYS A 1 269 ? -15.563 10.491 26.932 1.00 88.25 269 LYS A O 1
ATOM 2166 N N . GLU A 1 270 ? -16.352 8.641 25.949 1.00 89.06 270 GLU A N 1
ATOM 2167 C CA . GLU A 1 270 ? -17.449 9.263 25.212 1.00 89.06 270 GLU A CA 1
ATOM 2168 C C . GLU A 1 270 ? -18.461 9.905 26.168 1.00 89.06 270 GLU A C 1
ATOM 2170 O O . GLU A 1 270 ? -18.896 11.037 25.948 1.00 89.06 270 GLU A O 1
ATOM 2175 N N . CYS A 1 271 ? -18.782 9.227 27.276 1.00 89.31 271 CYS A N 1
ATOM 2176 C CA . CYS A 1 271 ? -19.640 9.766 28.327 1.00 89.31 271 CYS A CA 1
ATOM 2177 C C . CYS A 1 271 ? -19.049 11.016 28.977 1.00 89.31 271 CYS A C 1
ATOM 2179 O O . CYS A 1 271 ? -19.731 12.034 29.118 1.00 89.31 271 CYS A O 1
ATOM 2181 N N . ARG A 1 272 ? -17.779 10.947 29.368 1.00 89.75 272 ARG A N 1
ATOM 2182 C CA . ARG A 1 272 ? -17.062 12.043 30.013 1.00 89.75 272 ARG A CA 1
ATOM 2183 C C . ARG A 1 272 ? -16.952 13.253 29.085 1.00 89.75 272 ARG A C 1
ATOM 2185 O O . ARG A 1 272 ? -17.317 14.357 29.483 1.00 89.75 272 ARG A O 1
ATOM 2192 N N . ASP A 1 273 ? -16.520 13.039 27.846 1.00 89.31 273 ASP A N 1
ATOM 2193 C CA . ASP A 1 273 ? -16.329 14.100 26.856 1.00 89.31 273 ASP A CA 1
ATOM 2194 C C . ASP A 1 273 ? -17.683 14.741 26.467 1.00 89.31 273 ASP A C 1
ATOM 2196 O O . ASP A 1 273 ? -17.775 15.961 26.300 1.00 89.31 273 ASP A O 1
ATOM 2200 N N . HIS A 1 274 ? -18.770 13.956 26.404 1.00 90.44 274 HIS A N 1
ATOM 2201 C CA . HIS A 1 274 ? -20.128 14.476 26.206 1.00 90.44 274 HIS A CA 1
ATOM 2202 C C . HIS A 1 274 ? -20.580 15.383 27.362 1.00 90.44 274 HIS A C 1
ATOM 2204 O O . HIS A 1 274 ? -21.067 16.493 27.126 1.00 90.44 274 HIS A O 1
ATOM 2210 N N . LEU A 1 275 ? -20.422 14.930 28.610 1.00 90.19 275 LEU A N 1
ATOM 2211 C CA . LEU A 1 275 ? -20.823 15.698 29.793 1.00 90.19 275 LEU A CA 1
ATOM 2212 C C . LEU A 1 275 ? -19.985 16.975 29.961 1.00 90.19 275 LEU A C 1
ATOM 2214 O O . LEU A 1 275 ? -20.528 18.013 30.345 1.00 90.19 275 LEU A O 1
ATOM 2218 N N . GLU A 1 276 ? -18.690 16.928 29.637 1.00 90.56 276 GLU A N 1
ATOM 2219 C CA . GLU A 1 276 ? -17.814 18.106 29.637 1.00 90.56 276 GLU A CA 1
ATOM 2220 C C . GLU A 1 276 ? -18.248 19.112 28.557 1.00 90.56 276 GLU A C 1
ATOM 2222 O O . GLU A 1 276 ? -18.404 20.299 28.847 1.00 90.56 276 GLU A O 1
ATOM 2227 N N . LYS A 1 277 ? -18.548 18.648 27.334 1.00 91.06 277 LYS A N 1
ATOM 2228 C CA . LYS A 1 277 ? -19.035 19.501 26.234 1.00 91.06 277 LYS A CA 1
ATOM 2229 C C . LYS A 1 277 ? -20.346 20.221 26.573 1.00 91.06 277 LYS A C 1
ATOM 2231 O O . LYS A 1 277 ? -20.538 21.361 26.159 1.00 91.06 277 LYS A O 1
ATOM 2236 N N . GLN A 1 278 ? -21.235 19.579 27.332 1.00 89.62 278 GLN A N 1
ATOM 2237 C CA . GLN A 1 278 ? -22.489 20.170 27.825 1.00 89.62 278 GLN A CA 1
ATOM 2238 C C . GLN A 1 278 ? -22.298 21.070 29.063 1.00 89.62 278 GLN A C 1
ATOM 2240 O O . GLN A 1 278 ? -23.269 21.628 29.580 1.00 89.62 278 GLN A O 1
ATOM 2245 N N . GLN A 1 279 ? -21.061 21.217 29.556 1.00 89.31 279 GLN A N 1
ATOM 2246 C CA . GLN A 1 279 ? -20.713 21.910 30.803 1.00 89.31 279 GLN A CA 1
ATOM 2247 C C . GLN A 1 279 ? -21.427 21.330 32.039 1.00 89.31 279 GLN A C 1
ATOM 2249 O O . GLN A 1 279 ? -21.719 22.047 33.001 1.00 89.31 279 GLN A O 1
ATOM 2254 N N . ALA A 1 280 ? -21.743 20.033 32.008 1.00 90.06 280 ALA A N 1
ATOM 2255 C CA . ALA A 1 280 ? -22.354 19.322 33.126 1.00 90.06 280 ALA A CA 1
ATOM 2256 C C . ALA A 1 280 ? -21.306 18.913 34.173 1.00 90.06 280 ALA A C 1
ATOM 2258 O O . ALA A 1 280 ? -21.604 18.890 35.364 1.00 90.06 280 ALA A O 1
ATOM 2259 N N . ILE A 1 281 ? -20.068 18.665 33.735 1.00 91.38 281 ILE A N 1
ATOM 2260 C CA . ILE A 1 281 ? -18.909 18.385 34.590 1.00 91.38 281 ILE A CA 1
ATOM 2261 C C . ILE A 1 281 ? -17.725 19.277 34.209 1.00 91.38 281 ILE A C 1
ATOM 2263 O O . ILE A 1 281 ? -17.649 19.780 33.088 1.00 91.38 281 ILE A O 1
ATOM 2267 N N . ILE A 1 282 ? -16.789 19.446 35.139 1.00 89.12 282 ILE A N 1
ATOM 2268 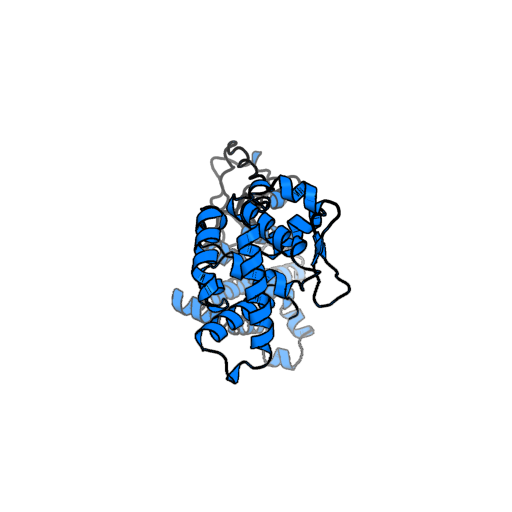C CA . ILE A 1 282 ? -15.508 20.129 34.944 1.00 89.12 282 ILE A CA 1
ATOM 2269 C C . ILE A 1 282 ? -14.395 19.156 35.326 1.00 89.12 282 ILE A C 1
ATOM 2271 O O . ILE A 1 282 ? -14.412 18.602 36.425 1.00 89.12 282 ILE A O 1
ATOM 2275 N N . ILE A 1 283 ? -13.419 18.974 34.437 1.00 88.00 283 ILE A N 1
ATOM 2276 C CA . ILE A 1 283 ? -12.266 18.097 34.662 1.00 88.00 283 ILE A CA 1
ATOM 2277 C C . ILE A 1 283 ? -11.049 18.957 34.991 1.00 88.00 283 ILE A C 1
ATOM 2279 O O . ILE A 1 283 ? -10.627 19.793 34.187 1.00 88.00 283 ILE A O 1
ATOM 2283 N N . ASN A 1 284 ? -10.441 18.742 36.156 1.00 85.56 284 ASN A N 1
ATOM 2284 C CA . ASN A 1 284 ? -9.213 19.440 36.508 1.00 85.56 284 ASN A CA 1
ATOM 2285 C C . ASN A 1 284 ? -8.000 18.814 35.801 1.00 85.56 284 ASN A C 1
ATOM 2287 O O . ASN A 1 284 ? -7.359 17.912 36.332 1.00 85.56 284 ASN A O 1
ATOM 2291 N N . ARG A 1 285 ? -7.645 19.335 34.623 1.00 85.19 285 ARG A N 1
ATOM 2292 C CA . ARG A 1 285 ? -6.488 18.864 33.835 1.00 85.19 285 ARG A CA 1
ATOM 2293 C C . ARG A 1 285 ? -5.126 19.321 34.374 1.00 85.19 285 ARG A C 1
ATOM 2295 O O . ARG A 1 285 ? -4.105 18.932 33.819 1.00 85.19 285 ARG A O 1
ATOM 2302 N N . SER A 1 286 ? -5.099 20.150 35.423 1.00 79.31 286 SER A N 1
ATOM 2303 C CA . SER A 1 286 ? -3.848 20.526 36.102 1.00 79.31 286 SER A CA 1
ATOM 2304 C C . SER A 1 286 ? -3.393 19.493 37.142 1.00 79.31 286 SER A C 1
ATOM 2306 O O . SER A 1 286 ? -2.230 19.509 37.535 1.00 79.31 286 SER A O 1
ATOM 2308 N N . ASP A 1 287 ? -4.282 18.577 37.549 1.00 77.56 287 ASP A N 1
ATOM 2309 C CA . ASP A 1 287 ? -3.969 17.416 38.389 1.00 77.56 287 ASP A CA 1
ATOM 2310 C C . ASP A 1 287 ? -3.863 16.157 37.510 1.00 77.56 287 ASP A C 1
ATOM 2312 O O . ASP A 1 287 ? -4.712 15.919 36.646 1.00 77.56 287 ASP A O 1
ATOM 2316 N N . GLN A 1 288 ? -2.849 15.321 37.750 1.00 77.88 288 GLN A N 1
ATOM 2317 C CA . GLN A 1 288 ? -2.695 14.026 37.076 1.00 77.88 288 GLN A CA 1
ATOM 2318 C C . GLN A 1 288 ? -3.901 13.106 37.309 1.00 77.88 288 GLN A C 1
ATOM 2320 O O . GLN A 1 288 ? -4.248 12.323 36.429 1.00 77.88 288 GLN A O 1
ATOM 2325 N N . ARG A 1 289 ? -4.592 13.252 38.447 1.00 80.25 289 ARG A N 1
ATOM 2326 C CA . ARG A 1 289 ? -5.793 12.473 38.796 1.00 80.25 289 ARG A CA 1
ATOM 2327 C C . ARG A 1 289 ? -7.059 12.898 38.052 1.00 80.25 289 ARG A C 1
ATOM 2329 O O . ARG A 1 289 ? -8.088 12.234 38.185 1.00 80.25 289 ARG A O 1
ATOM 2336 N N . GLN A 1 290 ? -7.009 13.999 37.293 1.00 85.12 290 GLN A N 1
ATOM 2337 C CA . GLN A 1 290 ? -8.128 14.520 36.499 1.00 85.12 290 GLN A CA 1
ATOM 2338 C C . GLN A 1 290 ? -9.445 14.581 37.292 1.00 85.12 290 GLN A C 1
ATOM 2340 O O . GLN A 1 290 ? -10.469 14.057 36.856 1.00 85.12 290 GLN A O 1
ATOM 2345 N N . ALA A 1 291 ? -9.408 15.177 38.488 1.00 87.25 291 ALA A N 1
ATOM 2346 C CA . ALA A 1 291 ? -10.563 15.199 39.382 1.00 87.25 291 ALA A CA 1
ATOM 2347 C C . ALA A 1 291 ? -11.788 15.855 38.722 1.00 87.25 291 ALA A C 1
ATOM 2349 O O . ALA A 1 291 ? -11.666 16.895 38.064 1.00 87.25 291 ALA A O 1
ATOM 2350 N N . ILE A 1 292 ? -12.963 15.250 38.914 1.00 89.19 292 ILE A N 1
ATOM 2351 C CA . ILE A 1 292 ? -14.211 15.649 38.253 1.00 89.19 292 ILE A CA 1
ATOM 2352 C C . ILE A 1 292 ? -15.107 16.392 39.245 1.00 89.19 292 ILE A C 1
ATOM 2354 O O . ILE A 1 292 ? -15.451 15.866 40.301 1.00 89.19 292 ILE A O 1
ATOM 2358 N N . SER A 1 293 ? -15.497 17.617 38.896 1.00 89.00 293 SER A N 1
ATOM 2359 C CA . SER A 1 293 ? -16.379 18.481 39.695 1.00 89.00 293 SER A CA 1
ATOM 2360 C C . SER A 1 293 ? -17.677 18.812 38.949 1.00 89.00 293 SER A C 1
ATOM 2362 O O . SER A 1 293 ? -17.695 18.744 37.716 1.00 89.00 293 SER A O 1
ATOM 2364 N N . PRO A 1 294 ? -18.760 19.201 39.651 1.00 89.56 294 PRO A N 1
ATOM 2365 C CA . PRO A 1 294 ? -19.986 19.646 38.995 1.00 89.56 294 PRO A CA 1
ATOM 2366 C C . PRO A 1 294 ? -19.732 20.881 38.123 1.00 89.56 294 PRO A C 1
ATOM 2368 O O . PRO A 1 294 ? -19.051 21.818 38.542 1.00 89.56 294 PRO A O 1
ATOM 2371 N N . GLY A 1 295 ? -20.294 20.891 36.915 1.00 87.88 295 GLY A N 1
ATOM 2372 C CA . GLY A 1 295 ? -20.287 22.045 36.021 1.00 87.88 295 GLY A CA 1
ATOM 2373 C C . GLY A 1 295 ? -21.495 22.961 36.216 1.00 87.88 295 GLY A C 1
ATOM 2374 O O . GLY A 1 295 ? -22.443 22.641 36.936 1.00 87.88 295 GLY A O 1
ATOM 2375 N N . THR A 1 296 ? -21.491 24.109 35.537 1.00 87.81 296 THR A N 1
ATOM 2376 C CA . THR A 1 296 ? -22.556 25.124 35.639 1.00 87.81 296 THR A CA 1
ATOM 2377 C C . THR A 1 296 ? -23.920 24.616 35.175 1.00 87.81 296 THR A C 1
ATOM 2379 O O . THR A 1 296 ? -24.943 25.080 35.674 1.00 87.81 296 THR A O 1
ATOM 2382 N N . ASN A 1 297 ? -23.949 23.640 34.260 1.00 88.12 297 ASN A N 1
ATOM 2383 C CA . ASN A 1 297 ? -25.182 23.075 33.710 1.00 88.12 297 ASN A CA 1
ATOM 2384 C C . ASN A 1 297 ? -25.581 21.731 34.344 1.00 88.12 297 ASN A C 1
ATOM 2386 O O . ASN A 1 297 ? -26.571 21.148 33.896 1.00 88.12 297 ASN A O 1
ATOM 2390 N N . SER A 1 298 ? -24.877 21.245 35.381 1.00 85.75 298 SER A N 1
ATOM 2391 C CA . SER A 1 298 ? -25.104 19.913 35.982 1.00 85.75 298 SER A CA 1
ATOM 2392 C C . SER A 1 298 ? -26.581 19.660 36.295 1.00 85.75 298 SER A C 1
ATOM 2394 O O . SER A 1 298 ? -27.187 18.738 35.755 1.00 85.75 298 SER A O 1
ATOM 2396 N N . THR A 1 299 ? -27.210 20.552 37.067 1.00 84.62 299 THR A N 1
ATOM 2397 C CA . THR A 1 299 ? -28.617 20.425 37.483 1.00 84.62 299 THR A CA 1
ATOM 2398 C C . THR A 1 299 ? -29.600 20.481 36.310 1.00 84.62 299 THR A C 1
ATOM 2400 O O . THR A 1 299 ? -30.670 19.876 36.365 1.00 84.62 299 THR A O 1
ATOM 2403 N N . SER A 1 300 ? -29.271 21.229 35.253 1.00 86.88 300 SER A N 1
ATOM 2404 C CA . SER A 1 300 ? -30.123 21.363 34.065 1.00 86.88 300 SER A CA 1
ATOM 2405 C C . SER A 1 300 ? -30.103 20.078 33.238 1.00 86.88 300 SER A C 1
ATOM 2407 O O . SER A 1 300 ? -31.155 19.531 32.911 1.00 86.88 300 SER A O 1
ATOM 2409 N N . ILE A 1 301 ? -28.905 19.543 32.985 1.00 86.56 301 ILE A N 1
ATOM 2410 C CA . ILE A 1 301 ? -28.713 18.294 32.242 1.00 86.56 301 ILE A CA 1
ATOM 2411 C C . ILE A 1 301 ? -29.267 17.101 33.029 1.00 86.56 301 ILE A C 1
ATOM 2413 O O . ILE A 1 301 ? -29.952 16.258 32.451 1.00 86.56 301 ILE A O 1
ATOM 2417 N N . ARG A 1 302 ? -29.078 17.070 34.356 1.00 84.75 302 ARG A N 1
ATOM 2418 C CA . ARG A 1 302 ? -29.606 16.019 35.240 1.00 84.75 302 ARG A CA 1
ATOM 2419 C C . ARG A 1 302 ? -31.124 15.851 35.121 1.00 84.75 302 ARG A C 1
ATOM 2421 O O . ARG A 1 302 ? -31.597 14.720 35.097 1.00 84.75 302 ARG A O 1
ATOM 2428 N N . LYS A 1 303 ? -31.883 16.946 34.974 1.00 85.69 303 LYS A N 1
ATOM 2429 C CA . LYS A 1 303 ? -33.351 16.911 34.795 1.00 85.69 303 LYS A CA 1
ATOM 2430 C C . LYS A 1 303 ? -33.802 16.246 33.491 1.00 85.69 303 LYS A C 1
ATOM 2432 O O . LYS A 1 303 ? -34.931 15.771 33.425 1.00 85.69 303 LYS A O 1
ATOM 2437 N N . GLY A 1 304 ? -32.956 16.244 32.460 1.00 82.12 304 GLY A N 1
ATOM 2438 C CA . GLY A 1 304 ? -33.238 15.619 31.163 1.00 82.12 304 GLY A CA 1
ATOM 2439 C C . GLY A 1 304 ? -32.844 14.142 31.077 1.00 82.12 304 GLY A C 1
ATOM 2440 O O . GLY A 1 304 ? -33.066 13.516 30.039 1.00 82.12 304 GLY A O 1
ATOM 2441 N N . LEU A 1 305 ? -32.246 13.585 32.134 1.00 84.88 305 LEU A N 1
ATOM 2442 C CA . LEU A 1 305 ? -31.749 12.212 32.182 1.00 84.88 305 LEU A CA 1
ATOM 2443 C C . LEU A 1 305 ? -32.641 11.317 33.061 1.00 84.88 305 LEU A C 1
ATOM 2445 O O . LEU A 1 305 ? -33.397 11.823 33.891 1.00 84.88 305 LEU A O 1
ATOM 2449 N N . PRO A 1 306 ? -32.561 9.981 32.904 1.00 82.56 306 PRO A N 1
ATOM 2450 C CA . PRO A 1 306 ? -33.314 9.050 33.737 1.00 82.56 306 PRO A CA 1
ATOM 2451 C C . PRO A 1 306 ? -33.025 9.236 35.236 1.00 82.56 306 PRO A C 1
ATOM 2453 O O . PRO A 1 306 ? -31.870 9.333 35.663 1.00 82.56 306 PRO A O 1
ATOM 2456 N N . GLY A 1 307 ? -34.092 9.274 36.036 1.00 79.88 307 GLY A N 1
ATOM 2457 C CA . GLY A 1 307 ? -34.014 9.259 37.498 1.00 79.88 307 GLY A CA 1
ATOM 2458 C C . GLY A 1 307 ? -33.822 7.847 38.062 1.00 79.88 307 GLY A C 1
ATOM 2459 O O . GLY A 1 307 ? -33.752 6.872 37.319 1.00 79.88 307 GLY A O 1
ATOM 2460 N N . GLY A 1 308 ? -33.754 7.735 39.392 1.00 80.44 308 GLY A N 1
ATOM 2461 C CA . GLY A 1 308 ? -33.710 6.440 40.089 1.00 80.44 308 GLY A CA 1
ATOM 2462 C C . GLY A 1 308 ? -32.321 5.804 40.198 1.00 80.44 308 GLY A C 1
ATOM 2463 O O . GLY A 1 308 ? -32.198 4.712 40.738 1.00 80.44 308 GLY A O 1
ATOM 2464 N N . VAL A 1 309 ? -31.273 6.485 39.730 1.00 83.88 309 VAL A N 1
ATOM 2465 C CA . VAL A 1 309 ? -29.877 6.015 39.823 1.00 83.88 309 VAL A CA 1
ATOM 2466 C C . VAL A 1 309 ? -29.183 6.439 41.122 1.00 83.88 309 VAL A C 1
ATOM 2468 O O . VAL A 1 309 ? -28.134 5.902 41.461 1.00 83.88 309 VAL A O 1
ATOM 2471 N N . ASP A 1 310 ? -29.759 7.391 41.858 1.00 87.19 310 ASP A N 1
ATOM 2472 C CA . ASP A 1 310 ? -29.111 8.053 42.993 1.00 87.19 310 ASP A CA 1
ATOM 2473 C C . ASP A 1 310 ? -28.810 7.100 44.154 1.00 87.19 310 ASP A C 1
ATOM 2475 O O . ASP A 1 310 ? -27.705 7.134 44.692 1.00 87.19 310 ASP A O 1
ATOM 2479 N N . GLU A 1 311 ? -29.745 6.210 44.499 1.00 87.62 311 GLU A N 1
ATOM 2480 C CA . GLU A 1 311 ? -29.534 5.221 45.566 1.00 87.62 311 GLU A CA 1
ATOM 2481 C C . GLU A 1 311 ? -28.496 4.161 45.186 1.00 87.62 311 GLU A C 1
ATOM 2483 O O . GLU A 1 311 ? -27.700 3.751 46.030 1.00 87.62 311 GLU A O 1
ATOM 2488 N N . ILE A 1 312 ? -28.448 3.747 43.915 1.00 87.00 312 ILE A N 1
ATOM 2489 C CA . ILE A 1 312 ? -27.416 2.820 43.426 1.00 87.00 312 ILE A CA 1
ATOM 2490 C C . ILE A 1 312 ? -26.045 3.479 43.520 1.00 87.00 312 ILE A C 1
ATOM 2492 O O . ILE A 1 312 ? -25.101 2.876 44.023 1.00 87.00 312 ILE A O 1
ATOM 2496 N N . VAL A 1 313 ? -25.942 4.728 43.063 1.00 89.56 313 VAL A N 1
ATOM 2497 C CA . VAL A 1 313 ? -24.702 5.500 43.126 1.00 89.56 313 VAL A CA 1
ATOM 2498 C C . VAL A 1 313 ? -24.234 5.677 44.566 1.00 89.56 313 VAL A C 1
ATOM 2500 O O . VAL A 1 313 ? -23.041 5.546 44.831 1.00 89.56 313 VAL A O 1
ATOM 2503 N N . ARG A 1 314 ? -25.151 5.884 45.516 1.00 92.06 314 ARG A N 1
ATOM 2504 C CA . ARG A 1 314 ? -24.810 5.965 46.939 1.00 92.06 314 ARG A CA 1
ATOM 2505 C C . ARG A 1 314 ? -24.115 4.691 47.433 1.00 92.06 314 ARG A C 1
ATOM 2507 O O . ARG A 1 314 ? -23.079 4.782 48.092 1.00 92.06 314 ARG A O 1
ATOM 2514 N N . PHE A 1 315 ? -24.653 3.517 47.097 1.00 91.25 315 PHE A N 1
ATOM 2515 C CA . PHE A 1 315 ? -24.026 2.233 47.426 1.00 91.25 315 PHE A CA 1
ATOM 2516 C C . PHE A 1 315 ? -22.707 2.015 46.670 1.00 91.25 315 PHE A C 1
ATOM 2518 O O . PHE A 1 315 ? -21.729 1.569 47.265 1.00 91.25 315 PHE A O 1
ATOM 2525 N N . ALA A 1 316 ? -22.631 2.395 45.393 1.00 90.75 316 ALA A N 1
ATOM 2526 C CA . ALA A 1 316 ? -21.400 2.292 44.613 1.00 90.75 316 ALA A CA 1
ATOM 2527 C C . ALA A 1 316 ? -20.276 3.165 45.197 1.00 90.75 316 ALA A C 1
ATOM 2529 O O . ALA A 1 316 ? -19.142 2.715 45.317 1.00 90.75 316 ALA A O 1
ATOM 2530 N N . LEU A 1 317 ? -20.585 4.383 45.648 1.00 91.88 317 LEU A N 1
ATOM 2531 C CA . LEU A 1 317 ? -19.632 5.266 46.327 1.00 91.88 317 LEU A CA 1
ATOM 2532 C C . LEU A 1 317 ? -19.144 4.693 47.663 1.00 91.88 317 LEU A C 1
ATOM 2534 O O . LEU A 1 317 ? -17.993 4.906 48.045 1.00 91.88 317 LEU A O 1
ATOM 2538 N N . GLN A 1 318 ? -20.001 3.970 48.383 1.00 91.94 318 GLN A N 1
ATOM 2539 C CA . GLN A 1 318 ? -19.608 3.250 49.592 1.00 91.94 318 GLN A CA 1
ATOM 2540 C C . GLN A 1 318 ? -18.664 2.088 49.264 1.00 91.94 318 GLN A C 1
ATOM 2542 O O . GLN A 1 318 ? -17.617 1.959 49.898 1.00 91.94 318 GLN A O 1
ATOM 2547 N N . ALA A 1 319 ? -18.976 1.320 48.220 1.00 91.12 319 ALA A N 1
ATOM 2548 C CA . ALA A 1 319 ? -18.099 0.275 47.708 1.00 91.12 319 ALA A CA 1
ATOM 2549 C C . ALA A 1 319 ? -16.741 0.836 47.240 1.00 91.12 319 ALA A C 1
ATOM 2551 O O . ALA A 1 319 ? -15.713 0.263 47.580 1.00 91.12 319 ALA A O 1
ATOM 2552 N N . VAL A 1 320 ? -16.696 1.992 46.561 1.00 91.94 320 VAL A N 1
ATOM 2553 C CA . VAL A 1 320 ? -15.432 2.651 46.164 1.00 91.94 320 VAL A CA 1
ATOM 2554 C C . VAL A 1 320 ? -14.572 3.015 47.372 1.00 91.94 320 VAL A C 1
ATOM 2556 O O . VAL A 1 320 ? -13.366 2.782 47.352 1.00 91.94 320 VAL A O 1
ATOM 2559 N N . LYS A 1 321 ? -15.165 3.530 48.458 1.00 90.38 321 LYS A N 1
ATOM 2560 C CA . LYS A 1 321 ? -14.412 3.793 49.699 1.00 90.38 321 LYS A CA 1
ATOM 2561 C C . LYS A 1 321 ? -13.801 2.511 50.257 1.00 90.38 321 LYS A C 1
ATOM 2563 O O . LYS A 1 321 ? -12.632 2.509 50.632 1.00 90.38 321 LYS A O 1
ATOM 2568 N N . ARG A 1 322 ? -14.565 1.415 50.249 1.00 88.88 322 ARG A N 1
ATOM 2569 C CA . ARG A 1 322 ? -14.073 0.110 50.697 1.00 88.88 322 ARG A CA 1
ATOM 2570 C C . ARG A 1 322 ? -12.956 -0.418 49.796 1.00 88.88 322 ARG A C 1
ATOM 2572 O O . ARG A 1 322 ? -11.955 -0.912 50.300 1.00 88.88 322 ARG A O 1
ATOM 2579 N N . VAL A 1 323 ? -13.083 -0.265 48.480 1.00 88.88 323 VAL A N 1
ATOM 2580 C CA . VAL A 1 323 ? -12.031 -0.609 47.509 1.00 88.88 323 VAL A CA 1
ATOM 2581 C C . VAL A 1 323 ? -10.754 0.191 47.777 1.00 88.88 323 VAL A C 1
ATOM 2583 O O . VAL A 1 323 ? -9.672 -0.391 47.795 1.00 88.88 323 VAL A O 1
ATOM 2586 N N . ALA A 1 324 ? -10.863 1.496 48.042 1.00 87.06 324 ALA A N 1
ATOM 2587 C CA . ALA A 1 324 ? -9.714 2.343 48.358 1.00 87.06 324 ALA A CA 1
ATOM 2588 C C . ALA A 1 324 ? -8.979 1.890 49.634 1.00 87.06 324 ALA A C 1
ATOM 2590 O O . ALA A 1 324 ? -7.750 1.890 49.660 1.00 87.06 324 ALA A O 1
ATOM 2591 N N . GLU A 1 325 ? -9.705 1.445 50.666 1.00 87.62 325 GLU A N 1
ATOM 2592 C CA . GLU A 1 325 ? -9.106 0.843 51.867 1.00 87.62 325 GLU A CA 1
ATOM 2593 C C . GLU A 1 325 ? -8.375 -0.468 51.539 1.00 87.62 325 GLU A C 1
ATOM 2595 O O . GLU A 1 325 ? -7.229 -0.655 51.944 1.00 87.62 325 GLU A O 1
ATOM 2600 N N . LEU A 1 326 ? -9.007 -1.361 50.771 1.00 87.00 326 LEU A N 1
ATOM 2601 C CA . LEU A 1 326 ? -8.446 -2.672 50.420 1.00 87.00 326 LEU A CA 1
ATOM 2602 C C . LEU A 1 326 ? -7.211 -2.569 49.511 1.00 87.00 326 LEU A C 1
ATOM 2604 O O . LEU A 1 326 ? -6.311 -3.398 49.609 1.00 87.00 326 LEU A O 1
ATOM 2608 N N . ARG A 1 327 ? -7.124 -1.530 48.668 1.00 84.31 327 ARG A N 1
ATOM 2609 C CA . ARG A 1 327 ? -5.951 -1.255 47.816 1.00 84.31 327 ARG A CA 1
ATOM 2610 C C . ARG A 1 327 ? -4.667 -0.991 48.612 1.00 84.31 327 ARG A C 1
ATOM 2612 O O . ARG A 1 327 ? -3.584 -1.109 48.048 1.00 84.31 327 ARG A O 1
ATOM 2619 N N . THR A 1 328 ? -4.762 -0.648 49.900 1.00 84.19 328 THR A N 1
ATOM 2620 C CA . THR A 1 328 ? -3.579 -0.382 50.738 1.00 84.19 328 THR A CA 1
ATOM 2621 C C . THR A 1 328 ? -2.823 -1.649 51.145 1.00 84.19 328 THR A C 1
ATOM 2623 O O . THR A 1 328 ? -1.601 -1.605 51.275 1.00 84.19 328 THR A O 1
ATOM 2626 N N . ASP A 1 329 ? -3.520 -2.779 51.297 1.00 83.56 329 ASP A N 1
ATOM 2627 C CA . ASP A 1 329 ? -2.929 -4.086 51.588 1.00 83.56 329 ASP A CA 1
ATOM 2628 C C . ASP A 1 329 ? -3.777 -5.208 50.975 1.00 83.56 329 ASP A C 1
ATOM 2630 O O . ASP A 1 329 ? -4.720 -5.712 51.581 1.00 83.56 329 ASP A O 1
ATOM 2634 N N . LEU A 1 330 ? -3.396 -5.635 49.769 1.00 81.38 330 LEU A N 1
ATOM 2635 C CA . LEU A 1 330 ? -4.080 -6.706 49.042 1.00 81.38 330 LEU A CA 1
ATOM 2636 C C . LEU A 1 330 ? -3.787 -8.113 49.595 1.00 81.38 330 LEU A C 1
ATOM 2638 O O . LEU A 1 330 ? -4.437 -9.070 49.180 1.00 81.38 330 LEU A O 1
ATOM 2642 N N . SER A 1 331 ? -2.827 -8.273 50.516 1.00 79.25 331 SER A N 1
ATOM 2643 C CA . SER A 1 331 ? -2.396 -9.596 50.998 1.00 79.25 331 SER A CA 1
ATOM 2644 C C . SER A 1 331 ? -3.428 -10.289 51.895 1.00 79.25 331 SER A C 1
ATOM 2646 O O . SER A 1 331 ? -3.450 -11.518 51.980 1.00 79.25 331 SER A O 1
ATOM 2648 N N . SER A 1 332 ? -4.309 -9.510 52.526 1.00 80.44 332 SER A N 1
ATOM 2649 C CA . SER A 1 332 ? -5.376 -9.980 53.418 1.00 80.44 332 SER A CA 1
ATOM 2650 C C . SER A 1 332 ? -6.767 -9.990 52.762 1.00 80.44 332 SER A C 1
ATOM 2652 O O . SER A 1 332 ? -7.762 -10.316 53.413 1.00 80.44 332 SER A O 1
ATOM 2654 N N . VAL A 1 333 ? -6.847 -9.660 51.468 1.00 86.56 333 VAL A N 1
ATOM 2655 C CA . VAL A 1 333 ? -8.106 -9.457 50.741 1.00 86.56 333 VAL A CA 1
ATOM 2656 C C . VAL A 1 333 ? -8.591 -10.768 50.102 1.00 86.56 333 VAL A C 1
ATOM 2658 O O . VAL A 1 333 ? -7.815 -11.451 49.429 1.00 86.56 333 VAL A O 1
ATOM 2661 N N . PRO A 1 334 ? -9.878 -11.139 50.257 1.00 88.69 334 PRO A N 1
ATOM 2662 C CA . PRO A 1 334 ? -10.476 -12.278 49.566 1.00 88.69 334 PRO A CA 1
ATOM 2663 C C . PRO A 1 334 ? -10.218 -12.273 48.052 1.00 88.69 334 PRO A C 1
ATOM 2665 O O . PRO A 1 334 ? -10.363 -11.252 47.381 1.00 88.69 334 PRO A O 1
ATOM 2668 N N . GLN A 1 335 ? -9.911 -13.445 47.487 1.00 87.38 335 GLN A N 1
ATOM 2669 C CA . GLN A 1 335 ? -9.524 -13.587 46.075 1.00 87.38 335 GLN A CA 1
ATOM 2670 C C . GLN A 1 335 ? -10.572 -13.038 45.089 1.00 87.38 335 GLN A C 1
ATOM 2672 O O . GLN A 1 335 ? -10.229 -12.562 44.010 1.00 87.38 335 GLN A O 1
ATOM 2677 N N . GLU A 1 336 ? -11.854 -13.087 45.450 1.00 87.94 336 GLU A N 1
ATOM 2678 C CA . GLU A 1 336 ? -12.937 -12.528 44.641 1.00 87.94 336 GLU A CA 1
ATOM 2679 C C . GLU A 1 336 ? -12.876 -10.996 44.541 1.00 87.94 336 GLU A C 1
ATOM 2681 O O . GLU A 1 336 ? -12.990 -10.460 43.441 1.00 87.94 336 GLU A O 1
ATOM 2686 N N . GLN A 1 337 ? -12.593 -10.306 45.651 1.00 88.50 337 GLN A N 1
ATOM 2687 C CA . GLN A 1 337 ? -12.393 -8.853 45.683 1.00 88.50 337 GLN A CA 1
ATOM 2688 C C . GLN A 1 337 ? -11.148 -8.446 44.884 1.00 88.50 337 GLN A C 1
ATOM 2690 O O . GLN A 1 337 ? -11.206 -7.497 44.104 1.00 88.50 337 GLN A O 1
ATOM 2695 N N . VAL A 1 338 ? -10.051 -9.206 45.002 1.00 88.19 338 VAL A N 1
ATOM 2696 C CA . VAL A 1 338 ? -8.811 -8.956 44.243 1.00 88.19 338 VAL A CA 1
ATOM 2697 C C . VAL A 1 338 ? -9.052 -9.023 42.734 1.00 88.19 338 VAL A C 1
ATOM 2699 O O . VAL A 1 338 ? -8.587 -8.149 42.007 1.00 88.19 338 VAL A O 1
ATOM 2702 N N . ARG A 1 339 ? -9.817 -10.014 42.250 1.00 88.94 339 ARG A N 1
ATOM 2703 C CA . ARG A 1 339 ? -10.138 -10.133 40.816 1.00 88.94 339 ARG A CA 1
ATOM 2704 C C . ARG A 1 339 ? -10.871 -8.905 40.280 1.00 88.94 339 ARG A C 1
ATOM 2706 O O . ARG A 1 339 ? -10.549 -8.444 39.193 1.00 88.94 339 ARG A O 1
ATOM 2713 N N . ILE A 1 340 ? -11.828 -8.364 41.033 1.00 88.69 340 ILE A N 1
ATOM 2714 C CA . ILE A 1 340 ? -12.576 -7.174 40.601 1.00 88.69 340 ILE A CA 1
ATOM 2715 C C . ILE A 1 340 ? -11.668 -5.935 40.597 1.00 88.69 340 ILE A C 1
ATOM 2717 O O . ILE A 1 340 ? -11.691 -5.164 39.641 1.00 88.69 340 ILE A O 1
ATOM 2721 N N . ILE A 1 341 ? -10.814 -5.775 41.614 1.00 89.12 341 ILE A N 1
ATOM 2722 C CA . ILE A 1 341 ? -9.847 -4.666 41.677 1.00 89.12 341 ILE A CA 1
ATOM 2723 C C . ILE A 1 341 ? -8.883 -4.702 40.479 1.00 89.12 341 ILE A C 1
ATOM 2725 O O . ILE A 1 341 ? -8.621 -3.661 39.881 1.00 89.12 341 ILE A O 1
ATOM 2729 N N . GLN A 1 342 ? -8.417 -5.885 40.069 1.00 88.25 342 GLN A N 1
ATOM 2730 C CA . GLN A 1 342 ? -7.562 -6.043 38.884 1.00 88.25 342 GLN A CA 1
ATOM 2731 C C . GLN A 1 342 ? -8.264 -5.616 37.586 1.00 88.25 342 GLN A C 1
ATOM 2733 O O . GLN A 1 342 ? -7.644 -4.979 36.734 1.00 88.25 342 GLN A O 1
ATOM 2738 N N . VAL A 1 343 ? -9.564 -5.902 37.445 1.00 87.44 343 VAL A N 1
ATOM 2739 C CA . VAL A 1 343 ? -10.357 -5.427 36.296 1.00 87.44 343 VAL A CA 1
ATOM 2740 C C . VAL A 1 343 ? -10.424 -3.897 36.275 1.00 87.44 343 VAL A C 1
ATOM 2742 O O . VAL A 1 343 ? -10.308 -3.298 35.207 1.00 87.44 343 VAL A O 1
ATOM 2745 N N . PHE A 1 344 ? -10.549 -3.241 37.433 1.00 89.50 344 PHE A N 1
ATOM 2746 C CA . PHE A 1 344 ? -10.508 -1.774 37.508 1.00 89.50 344 PHE A CA 1
ATOM 2747 C C . PHE A 1 344 ? -9.162 -1.224 37.024 1.00 89.50 344 PHE A C 1
ATOM 2749 O O . PHE A 1 344 ? -9.132 -0.327 36.184 1.00 89.50 344 PHE A O 1
ATOM 2756 N N . GLU A 1 345 ? -8.049 -1.824 37.449 1.00 87.81 345 GLU A N 1
ATOM 2757 C CA . GLU A 1 345 ? -6.703 -1.433 37.007 1.00 87.81 345 GLU A CA 1
ATOM 2758 C C . GLU A 1 345 ? -6.480 -1.638 35.496 1.00 87.81 345 GLU A C 1
ATOM 2760 O O . GLU A 1 345 ? -5.755 -0.878 34.848 1.00 87.81 345 GLU A O 1
ATOM 2765 N N . GLU A 1 346 ? -7.088 -2.664 34.896 1.00 87.25 346 GLU A N 1
ATOM 2766 C CA . GLU A 1 346 ? -7.093 -2.853 33.440 1.00 87.25 346 GLU A CA 1
ATOM 2767 C C . GLU A 1 346 ? -7.875 -1.749 32.723 1.00 87.25 346 GLU A C 1
ATOM 2769 O O . GLU A 1 346 ? -7.386 -1.198 31.733 1.00 87.25 346 GLU A O 1
ATOM 2774 N N . GLN A 1 347 ? -9.045 -1.368 33.244 1.00 86.38 347 GLN A N 1
ATOM 2775 C CA . GLN A 1 347 ? -9.838 -0.268 32.691 1.00 86.38 347 GLN A CA 1
ATOM 2776 C C . GLN A 1 347 ? -9.122 1.083 32.833 1.00 86.38 347 GLN A C 1
ATOM 2778 O O . GLN A 1 347 ? -9.117 1.879 31.891 1.00 86.38 347 GLN A O 1
ATOM 2783 N N . HIS A 1 348 ? -8.448 1.337 33.959 1.00 88.88 348 HIS A N 1
ATOM 2784 C CA . HIS A 1 348 ? -7.637 2.546 34.147 1.00 88.88 348 HIS A CA 1
ATOM 2785 C C . HIS A 1 348 ? -6.507 2.620 33.121 1.00 88.88 348 HIS A C 1
ATOM 2787 O O . HIS A 1 348 ? -6.322 3.665 32.496 1.00 88.88 348 HIS A O 1
ATOM 2793 N N . ARG A 1 349 ? -5.803 1.504 32.877 1.00 86.31 349 ARG A N 1
ATOM 2794 C CA . ARG A 1 349 ? -4.761 1.415 31.838 1.00 86.31 349 ARG A CA 1
ATOM 2795 C C . ARG A 1 349 ? -5.321 1.649 30.438 1.00 86.31 349 ARG A C 1
ATOM 2797 O O . ARG A 1 349 ? -4.714 2.397 29.673 1.00 86.31 349 ARG A O 1
ATOM 2804 N N . PHE A 1 350 ? -6.473 1.061 30.113 1.00 84.56 350 PHE A N 1
ATOM 2805 C CA . PHE A 1 350 ? -7.134 1.244 28.817 1.00 84.56 350 PHE A CA 1
ATOM 2806 C C . PHE A 1 350 ? -7.476 2.718 28.548 1.00 84.56 350 PHE A C 1
ATOM 2808 O O . PHE A 1 350 ? -7.236 3.221 27.451 1.00 84.56 350 PHE A O 1
ATOM 2815 N N . TYR A 1 351 ? -7.960 3.433 29.567 1.00 83.06 351 TYR A N 1
ATOM 2816 C CA . TYR A 1 351 ? -8.305 4.854 29.470 1.00 83.06 351 TYR A CA 1
ATOM 2817 C C . TYR A 1 351 ? -7.167 5.821 29.830 1.00 83.06 351 TYR A C 1
ATOM 2819 O O . TYR A 1 351 ? -7.391 7.032 29.833 1.00 83.06 351 TYR A O 1
ATOM 2827 N N . GLN A 1 352 ? -5.956 5.318 30.099 1.00 83.00 352 GLN A N 1
ATOM 2828 C CA . GLN A 1 352 ? -4.789 6.112 30.513 1.00 83.00 352 GLN A CA 1
ATOM 2829 C C . GLN A 1 352 ? -5.069 7.013 31.733 1.00 83.00 352 GLN A C 1
ATOM 2831 O O . GLN A 1 352 ? -4.613 8.155 31.800 1.00 83.00 352 GLN A O 1
ATOM 2836 N N . LEU A 1 353 ? -5.851 6.513 32.692 1.00 77.94 353 LEU A N 1
ATOM 2837 C CA . LEU A 1 353 ? -6.179 7.223 33.927 1.00 77.94 353 LEU A CA 1
ATOM 2838 C C . LEU A 1 353 ? -5.087 6.969 34.970 1.00 77.94 353 LEU A C 1
ATOM 2840 O O . LEU A 1 353 ? -4.659 5.830 35.156 1.00 77.94 353 LEU A O 1
ATOM 2844 N N . ALA A 1 354 ? -4.632 8.027 35.643 1.00 67.75 354 ALA A N 1
ATOM 2845 C CA . ALA A 1 354 ? -3.733 7.888 36.783 1.00 67.75 354 ALA A CA 1
ATOM 2846 C C . ALA A 1 354 ? -4.529 7.392 38.000 1.00 67.75 354 ALA A C 1
ATOM 2848 O O . ALA A 1 354 ? -5.565 7.982 38.324 1.00 67.75 354 ALA A O 1
ATOM 2849 N N . ALA A 1 355 ? -4.043 6.315 38.622 1.00 52.97 355 ALA A N 1
ATOM 2850 C CA . ALA A 1 355 ? -4.574 5.759 39.866 1.00 52.97 355 ALA A CA 1
ATOM 2851 C C . ALA A 1 355 ? -4.237 6.639 41.078 1.00 52.97 355 ALA A C 1
ATOM 2853 O O . ALA A 1 355 ? -3.132 7.238 41.091 1.00 52.97 355 ALA A O 1
#

Sequence (355 aa):
MSIEEWCFARVTELVFTAWDHDRFSHDGGNSWPPFVWDGERRFLIRAELDAAFFHLYLGNEQEWQEKGSKELLAYFPTPRHAVEYIMDTFRVLRERDEAAYGHFKTKAAILEIYDEMAHVIVEDAAAEAARRQPATRYETRLNPPPGPPMDAAGNIIPMDQWDRAKWPSHIHPPKEAAVEKPEEVPLEQFAATPYPATARDKAICAAALAIVEQSRGLSSADHLDALLLATHPEWCKVFLDQSEHSAFEAAWKSATQTLIAGENPIQWKECRDHLEKQQAIIINRSDQRQAISPGTNSTSIRKGLPGGVDEIVRFALQAVKRVAELRTDLSSVPQEQVRIIQVFEEQHRFYQLAA